Protein 1WF3 (pdb70)

Foldseek 3Di:
DWAFEWEEEEAAAFQLCQQLLLCLLLVARQAFDANDRWQDQAWWWFWDDDDRFIYTYTYATGQDDDDAQSSVLRNVRNLVSPPDTQEYEYGDELQDADDVSRLVVLVSCVVCQPPHAYADEYEPPVNHPCNPVRQVRSCVSPVRHHYDYYYSPDNVVSNVVSVVVRVRTGTDDYPDPSVDDRIPDDPFVSLFSLLLSLLLNLDDDCFSVQWAKTWDDWDQDDPQEIETEMEIEGADPVSLDVCCDDVRVNVVSSFVVSQVVVCVNVVTHYDYHYHYYHPHNLRHPLVSCVVRPSHD

Nearest PDB structures (foldseek):
  1wf3-assembly1_A  TM=1.003E+00  e=2.069E-66  Thermus thermophilus HB8
  7c1o-assembly1_A  TM=9.244E-01  e=7.519E-33  Aquifex aeolicus VF5
  8csq-assembly1_a  TM=6.903E-01  e=1.708E-19  Homo sapiens
  1x1l-assembly1_X  TM=5.172E-01  e=1.583E-18  Escherichia coli
  2gja-assembly1_A  TM=7.973E-01  e=5.832E-09  Escherichia coli BL21(DE3)

Structure (mmCIF, N/CA/C/O backbone):
data_1WF3
#
_entry.id   1WF3
#
_cell.length_a   68.634
_cell.length_b   68.634
_cell.length_c   86.400
_cell.angle_alpha   90.00
_cell.angle_beta   90.00
_cell.angle_gamma   90.00
#
_symmetry.space_group_name_H-M   'P 41'
#
loop_
_entity.id
_entity.type
_entity.pdbx_description
1 polymer 'GTP-binding protein'
2 non-polymer 'MAGNESIUM ION'
3 non-polymer 'PHOSPHOAMINOPHOSPHONIC ACID-GUANYLATE ESTER'
4 non-polymer GLYCEROL
5 water water
#
loop_
_atom_site.group_PDB
_atom_site.id
_atom_site.type_symbol
_atom_site.label_atom_id
_atom_site.label_alt_id
_atom_site.label_comp_id
_atom_site.label_asym_id
_atom_site.label_entity_id
_atom_site.label_seq_id
_atom_site.pdbx_PDB_ins_code
_atom_site.Cartn_x
_atom_site.Cartn_y
_atom_site.Cartn_z
_atom_site.occupancy
_atom_site.B_iso_or_equiv
_atom_site.auth_seq_id
_atom_site.auth_comp_id
_atom_site.auth_asym_id
_atom_site.auth_atom_id
_atom_site.pdbx_PDB_model_num
ATOM 1 N N . GLU A 1 3 ? 72.742 67.270 8.812 1.00 64.40 3 GLU A N 1
ATOM 2 C CA . GLU A 1 3 ? 73.102 67.125 10.256 1.00 64.81 3 GLU A CA 1
ATOM 3 C C . GLU A 1 3 ? 72.561 65.852 10.917 1.00 62.93 3 GLU A C 1
ATOM 4 O O . GLU A 1 3 ? 73.292 64.874 11.085 1.00 62.49 3 GLU A O 1
ATOM 10 N N . LYS A 1 4 ? 71.287 65.868 11.304 1.00 61.77 4 LYS A N 1
ATOM 11 C CA . LYS A 1 4 ? 70.673 64.707 11.950 1.00 59.78 4 LYS A CA 1
ATOM 12 C C . LYS A 1 4 ? 70.461 63.535 10.995 1.00 56.86 4 LYS A C 1
ATOM 13 O O . LYS A 1 4 ? 70.219 63.727 9.802 1.00 55.36 4 LYS A O 1
ATOM 19 N N . THR A 1 5 ? 70.561 62.323 11.533 1.00 53.70 5 THR A N 1
ATOM 20 C CA . THR A 1 5 ? 70.363 61.115 10.738 1.00 51.46 5 THR A CA 1
ATOM 21 C C . THR A 1 5 ? 69.315 60.215 11.390 1.00 50.27 5 THR A C 1
ATOM 22 O O . THR A 1 5 ? 69.181 60.180 12.622 1.00 48.27 5 THR A O 1
ATOM 26 N N . TYR A 1 6 ? 68.583 59.482 10.553 1.00 47.91 6 TYR A N 1
ATOM 27 C CA . TYR A 1 6 ? 67.534 58.589 11.028 1.00 47.23 6 TYR A CA 1
ATOM 28 C C . TYR A 1 6 ? 67.793 57.171 10.538 1.00 45.30 6 TYR A C 1
ATOM 29 O O . TYR A 1 6 ? 68.225 56.964 9.406 1.00 43.15 6 TYR A O 1
ATOM 38 N N . SER A 1 7 ? 67.509 56.191 11.390 1.00 44.18 7 SER A N 1
ATOM 39 C CA . SER A 1 7 ? 67.793 54.813 11.034 1.00 42.88 7 SER A CA 1
ATOM 40 C C . SER A 1 7 ? 66.927 53.793 11.772 1.00 41.41 7 SER A C 1
ATOM 41 O O . SER A 1 7 ? 66.656 53.922 12.968 1.00 40.54 7 SER A O 1
ATOM 44 N N . GLY A 1 8 ? 66.492 52.764 11.060 1.00 39.10 8 GLY A N 1
ATOM 45 C CA . GLY A 1 8 ? 65.684 51.757 11.713 1.00 37.78 8 GLY A CA 1
ATOM 46 C C . GLY A 1 8 ? 65.516 50.497 10.895 1.00 36.47 8 GLY A C 1
ATOM 47 O O . GLY A 1 8 ? 66.040 50.391 9.785 1.00 34.22 8 GLY A O 1
ATOM 48 N N . PHE A 1 9 ? 64.783 49.546 11.460 1.00 33.65 9 PHE A N 1
ATOM 49 C CA . PHE A 1 9 ? 64.512 48.280 10.802 1.00 35.04 9 PHE A CA 1
ATOM 50 C C . PHE A 1 9 ? 63.024 48.196 10.476 1.00 34.07 9 PHE A C 1
ATOM 51 O O . PHE A 1 9 ? 62.181 48.679 11.249 1.00 33.25 9 PHE A O 1
ATOM 59 N N . VAL A 1 10 ? 62.718 47.610 9.321 1.00 33.64 10 VAL A N 1
ATOM 60 C CA . VAL A 1 10 ? 61.336 47.430 8.881 1.00 32.14 10 VAL A CA 1
ATOM 61 C C . VAL A 1 10 ? 61.203 45.977 8.458 1.00 31.75 10 VAL A C 1
ATOM 62 O O . VAL A 1 10 ? 61.845 45.550 7.508 1.00 31.43 10 VAL A O 1
ATOM 66 N N . ALA A 1 11 ? 60.404 45.205 9.188 1.00 31.59 11 ALA A N 1
ATOM 67 C CA . ALA A 1 11 ? 60.209 43.801 8.857 1.00 31.12 11 ALA A CA 1
ATOM 68 C C . ALA A 1 11 ? 59.113 43.717 7.799 1.00 32.02 11 ALA A C 1
ATOM 69 O O . ALA A 1 11 ? 58.140 44.464 7.855 1.00 31.95 11 ALA A O 1
ATOM 71 N N . ILE A 1 12 ? 59.280 42.827 6.830 1.00 29.48 12 ILE A N 1
ATOM 72 C CA . ILE A 1 12 ? 58.275 42.646 5.779 1.00 28.12 12 ILE A CA 1
ATOM 73 C C . ILE A 1 12 ? 57.781 41.228 6.017 1.00 27.14 12 ILE A C 1
ATOM 74 O O . ILE A 1 12 ? 58.537 40.273 5.839 1.00 26.88 12 ILE A O 1
ATOM 79 N N . VAL A 1 13 ? 56.517 41.099 6.438 1.00 26.32 13 VAL A N 1
ATOM 80 C CA . VAL A 1 13 ? 55.921 39.809 6.742 1.00 26.22 13 VAL A CA 1
ATOM 81 C C . VAL A 1 13 ? 54.583 39.561 6.028 1.00 25.90 13 VAL A C 1
ATOM 82 O O . VAL A 1 13 ? 53.975 40.475 5.472 1.00 26.35 13 VAL A O 1
ATOM 86 N N . GLY A 1 14 ? 54.141 38.313 6.072 1.00 28.54 14 GLY A N 1
ATOM 87 C CA . GLY A 1 14 ? 52.882 37.926 5.443 1.00 27.90 14 GLY A CA 1
ATOM 88 C C . GLY A 1 14 ? 52.955 36.449 5.158 1.00 27.42 14 GLY A C 1
ATOM 89 O O . GLY A 1 14 ? 54.004 35.835 5.394 1.00 29.03 14 GLY A O 1
ATOM 90 N N . LYS A 1 15 ? 51.859 35.860 4.678 1.00 28.63 15 LYS A N 1
ATOM 91 C CA . LYS A 1 15 ? 51.861 34.437 4.334 1.00 28.51 15 LYS A CA 1
ATOM 92 C C . LYS A 1 15 ? 52.688 34.267 3.050 1.00 28.32 15 LYS A C 1
ATOM 93 O O . LYS A 1 15 ? 53.107 35.250 2.432 1.00 27.83 15 LYS A O 1
ATOM 99 N N . PRO A 1 16 ? 52.910 33.025 2.612 1.00 27.79 16 PRO A N 1
ATOM 100 C CA . PRO A 1 16 ? 53.706 32.857 1.393 1.00 28.91 16 PRO A CA 1
ATOM 101 C C . PRO A 1 16 ? 53.029 33.345 0.106 1.00 29.64 16 PRO A C 1
ATOM 102 O O . PRO A 1 16 ? 51.787 33.448 0.016 1.00 28.29 16 PRO A O 1
ATOM 106 N N . ASN A 1 17 ? 53.861 33.680 -0.874 1.00 27.70 17 ASN A N 1
ATOM 107 C CA . ASN A 1 17 ? 53.390 34.040 -2.209 1.00 28.90 17 ASN A CA 1
ATOM 108 C C . ASN A 1 17 ? 52.628 35.351 -2.379 1.00 30.07 17 ASN A C 1
ATOM 109 O O . ASN A 1 17 ? 51.998 35.552 -3.416 1.00 31.29 17 ASN A O 1
ATOM 114 N N . VAL A 1 18 ? 52.702 36.254 -1.400 1.00 27.54 18 VAL A N 1
ATOM 115 C CA . VAL A 1 18 ? 51.988 37.533 -1.508 1.00 28.71 18 VAL A CA 1
ATOM 116 C C . VAL A 1 18 ? 52.794 38.628 -2.196 1.00 27.66 18 VAL A C 1
ATOM 117 O O . VAL A 1 18 ? 52.242 39.654 -2.590 1.00 28.57 18 VAL A O 1
ATOM 121 N N . GLY A 1 19 ? 54.108 38.414 -2.324 1.00 27.01 19 GLY A N 1
ATOM 122 C CA . GLY A 1 19 ? 54.963 39.382 -2.990 1.00 26.33 19 GLY A CA 1
ATOM 123 C C . GLY A 1 19 ? 55.939 40.134 -2.105 1.00 26.82 19 GLY A C 1
ATOM 124 O O . GLY A 1 19 ? 56.387 41.225 -2.464 1.00 26.24 19 GLY A O 1
ATOM 125 N N . LYS A 1 20 ? 56.253 39.573 -0.942 1.00 26.09 20 LYS A N 1
ATOM 126 C CA . LYS A 1 20 ? 57.175 40.221 -0.008 1.00 26.91 20 LYS A CA 1
ATOM 127 C C . LYS A 1 20 ? 58.556 40.459 -0.614 1.00 27.34 20 LYS A C 1
ATOM 128 O O . LYS A 1 20 ? 59.103 41.554 -0.506 1.00 27.71 20 LYS A O 1
ATOM 134 N N . SER A 1 21 ? 59.132 39.433 -1.227 1.00 27.15 21 SER A N 1
ATOM 135 C CA . SER A 1 21 ? 60.452 39.593 -1.824 1.00 28.23 21 SER A CA 1
ATOM 136 C C . SER A 1 21 ? 60.409 40.497 -3.052 1.00 27.29 21 SER A C 1
ATOM 137 O O . SER A 1 21 ? 61.355 41.230 -3.328 1.00 28.45 21 SER A O 1
ATOM 140 N N . THR A 1 22 ? 59.315 40.429 -3.806 1.00 27.85 22 THR A N 1
ATOM 141 C CA . THR A 1 22 ? 59.161 41.287 -4.966 1.00 28.17 22 THR A CA 1
ATOM 142 C C . THR A 1 22 ? 59.130 42.734 -4.480 1.00 29.74 22 THR A C 1
ATOM 143 O O . THR A 1 22 ? 59.753 43.628 -5.083 1.00 29.50 22 THR A O 1
ATOM 147 N N . LEU A 1 23 ? 58.416 42.968 -3.380 1.00 28.46 23 LEU A N 1
ATOM 148 C CA . LEU A 1 23 ? 58.301 44.324 -2.859 1.00 28.02 23 LEU A CA 1
ATOM 149 C C . LEU A 1 23 ? 59.673 44.829 -2.412 1.00 28.46 23 LEU A C 1
ATOM 150 O O . LEU A 1 23 ? 60.044 45.965 -2.718 1.00 28.05 23 LEU A O 1
ATOM 155 N N . LEU A 1 24 ? 60.431 43.991 -1.706 1.00 28.22 24 LEU A N 1
ATOM 156 C CA . LEU A 1 24 ? 61.764 44.407 -1.271 1.00 28.64 24 LEU A CA 1
ATOM 157 C C . LEU A 1 24 ? 62.655 44.791 -2.460 1.00 29.89 24 LEU A C 1
ATOM 158 O O . LEU A 1 24 ? 63.296 45.845 -2.443 1.00 31.48 24 LEU A O 1
ATOM 163 N N . ASN A 1 25 ? 62.711 43.937 -3.483 1.00 27.84 25 ASN A N 1
ATOM 164 C CA . ASN A 1 25 ? 63.542 44.237 -4.665 1.00 29.38 25 ASN A CA 1
ATOM 165 C C . ASN A 1 25 ? 63.145 45.571 -5.299 1.00 31.66 25 ASN A C 1
ATOM 166 O O . ASN A 1 25 ? 64.002 46.344 -5.740 1.00 32.41 25 ASN A O 1
ATOM 171 N N . ASN A 1 26 ? 61.842 45.844 -5.356 1.00 30.47 26 ASN A N 1
ATOM 172 C CA . ASN A 1 26 ? 61.384 47.082 -5.960 1.00 32.60 26 ASN A CA 1
ATOM 173 C C . ASN A 1 26 ? 61.577 48.302 -5.057 1.00 32.80 26 ASN A C 1
ATOM 174 O O . ASN A 1 26 ? 61.713 49.422 -5.547 1.00 33.30 26 ASN A O 1
ATOM 179 N N . LEU A 1 27 ? 61.594 48.095 -3.745 1.00 32.61 27 LEU A N 1
ATOM 180 C CA . LEU A 1 27 ? 61.837 49.199 -2.821 1.00 33.46 27 LEU A CA 1
ATOM 181 C C . LEU A 1 27 ? 63.317 49.592 -2.938 1.00 35.78 27 LEU A C 1
ATOM 182 O O . LEU A 1 27 ? 63.668 50.765 -2.839 1.00 37.84 27 LEU A O 1
ATOM 187 N N . LEU A 1 28 ? 64.175 48.601 -3.148 1.00 35.54 28 LEU A N 1
ATOM 188 C CA . LEU A 1 28 ? 65.614 48.836 -3.274 1.00 36.67 28 LEU A CA 1
ATOM 189 C C . LEU A 1 28 ? 66.057 49.233 -4.681 1.00 37.67 28 LEU A C 1
ATOM 190 O O . LEU A 1 28 ? 67.100 49.865 -4.852 1.00 38.01 28 LEU A O 1
ATOM 195 N N . GLY A 1 29 ? 6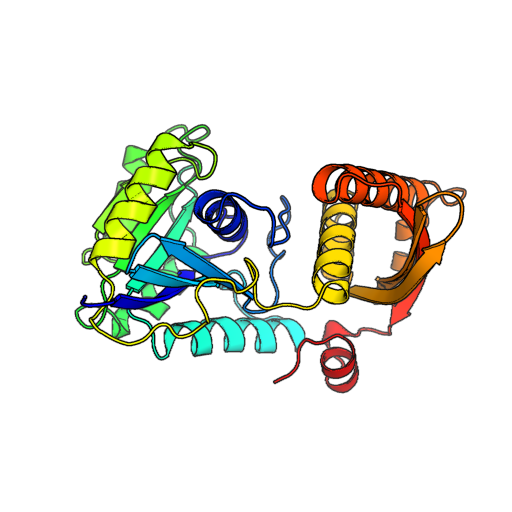5.276 48.842 -5.678 1.00 37.17 29 GLY A N 1
ATOM 196 C CA . GLY A 1 29 ? 65.613 49.146 -7.060 1.00 38.97 29 GLY A CA 1
ATOM 197 C C . GLY A 1 29 ? 66.644 48.176 -7.620 1.00 39.51 29 GLY A C 1
ATOM 198 O O . GLY A 1 29 ? 67.216 48.418 -8.674 1.00 38.38 29 GLY A O 1
ATOM 199 N N . VAL A 1 30 ? 66.904 47.092 -6.898 1.00 39.16 30 VAL A N 1
ATOM 200 C CA . VAL A 1 30 ? 67.873 46.084 -7.333 1.00 39.70 30 VAL A CA 1
ATOM 201 C C . VAL A 1 30 ? 67.419 44.713 -6.844 1.00 39.54 30 VAL A C 1
ATOM 202 O O . VAL A 1 30 ? 66.870 44.592 -5.735 1.00 37.47 30 VAL A O 1
ATOM 206 N N . LYS A 1 31 ? 67.651 43.680 -7.650 1.00 36.35 31 LYS A N 1
ATOM 207 C CA . LYS A 1 31 ? 67.239 42.342 -7.250 1.00 36.61 31 LYS A CA 1
ATOM 208 C C . LYS A 1 31 ? 68.198 41.675 -6.271 1.00 36.52 31 LYS A C 1
ATOM 209 O O . LYS A 1 31 ? 69.306 41.282 -6.637 1.00 35.46 31 LYS A O 1
ATOM 215 N N . VAL A 1 32 ? 67.772 41.544 -5.020 1.00 32.85 32 VAL A N 1
ATOM 216 C CA . VAL A 1 32 ? 68.605 40.896 -4.022 1.00 32.29 32 VAL A CA 1
ATOM 217 C C . VAL A 1 32 ? 67.927 39.645 -3.484 1.00 32.07 32 VAL A C 1
ATOM 218 O O . VAL A 1 32 ? 68.586 38.747 -2.940 1.00 34.14 32 VAL A O 1
ATOM 222 N N . ALA A 1 33 ? 66.607 39.571 -3.648 1.00 30.34 33 ALA A N 1
ATOM 223 C CA . ALA A 1 33 ? 65.860 38.435 -3.118 1.00 30.35 33 ALA A CA 1
ATOM 224 C C . ALA A 1 33 ? 65.255 37.526 -4.189 1.00 30.42 33 ALA A C 1
ATOM 225 O O . ALA A 1 33 ? 64.828 38.000 -5.240 1.00 28.97 33 ALA A O 1
ATOM 227 N N . PRO A 1 34 ? 65.208 36.208 -3.919 1.00 30.54 34 PRO A N 1
ATOM 228 C CA . PRO A 1 34 ? 64.637 35.249 -4.868 1.00 31.88 34 PRO A CA 1
ATOM 229 C C . PRO A 1 34 ? 63.127 35.436 -4.911 1.00 32.65 34 PRO A C 1
ATOM 230 O O . PRO A 1 34 ? 62.497 35.789 -3.902 1.00 31.79 34 PRO A O 1
ATOM 234 N N . ILE A 1 35 ? 62.561 35.195 -6.084 1.00 31.66 35 ILE A N 1
ATOM 235 C CA . ILE A 1 35 ? 61.140 35.336 -6.303 1.00 31.58 35 ILE A CA 1
ATOM 236 C C . ILE A 1 35 ? 60.621 34.174 -7.134 1.00 32.65 35 ILE A C 1
ATOM 237 O O . ILE A 1 35 ? 61.278 33.742 -8.089 1.00 33.11 35 ILE A O 1
ATOM 242 N N . SER A 1 36 ? 59.457 33.639 -6.766 1.00 30.86 36 SER A N 1
ATOM 243 C CA . SER A 1 36 ? 58.891 32.544 -7.548 1.00 30.16 36 SER A CA 1
ATOM 244 C C . SER A 1 36 ? 57.399 32.440 -7.326 1.00 30.40 36 SER A C 1
ATOM 245 O O . SER A 1 36 ? 56.856 33.023 -6.385 1.00 29.88 36 SER A O 1
ATOM 248 N N . PRO A 1 37 ? 56.705 31.701 -8.200 1.00 30.09 37 PRO A N 1
ATOM 249 C CA . PRO A 1 37 ? 55.262 31.557 -8.046 1.00 30.82 37 PRO A CA 1
ATOM 250 C C . PRO A 1 37 ? 54.898 30.431 -7.083 1.00 31.25 37 PRO A C 1
ATOM 251 O O . PRO A 1 37 ? 53.727 30.149 -6.855 1.00 29.70 37 PRO A O 1
ATOM 255 N N . ARG A 1 38 ? 55.915 29.790 -6.517 1.00 30.63 38 ARG A N 1
ATOM 256 C CA . ARG A 1 38 ? 55.704 28.700 -5.566 1.00 32.81 38 ARG A CA 1
ATOM 257 C C . ARG A 1 38 ? 55.547 29.250 -4.144 1.00 32.18 38 ARG A C 1
ATOM 258 O O . ARG A 1 38 ? 56.322 30.093 -3.718 1.00 30.26 38 ARG A O 1
ATOM 266 N N . PRO A 1 39 ? 54.551 28.746 -3.395 1.00 32.61 39 PRO A N 1
ATOM 267 C CA . PRO A 1 39 ? 54.175 29.093 -2.020 1.00 34.15 39 PRO A CA 1
ATOM 268 C C . PRO A 1 39 ? 55.173 28.821 -0.893 1.00 32.18 39 PRO A C 1
ATOM 269 O O . PRO A 1 39 ? 54.745 28.504 0.211 1.00 32.50 39 PRO A O 1
ATOM 273 N N . GLN A 1 40 ? 56.470 28.904 -1.164 1.00 31.02 40 GLN A N 1
ATOM 274 C CA . GLN A 1 40 ? 57.485 28.726 -0.122 1.00 28.92 40 GLN A CA 1
ATOM 275 C C . GLN A 1 40 ? 58.861 29.010 -0.720 1.00 27.81 40 GLN A C 1
ATOM 276 O O . GLN A 1 40 ? 59.703 28.134 -0.825 1.00 27.86 40 GLN A O 1
ATOM 282 N N . THR A 1 41 ? 59.084 30.251 -1.114 1.00 26.57 41 THR A N 1
ATOM 283 C CA . THR A 1 41 ? 60.350 30.608 -1.730 1.00 27.47 41 THR A CA 1
ATOM 284 C C . THR A 1 41 ? 61.408 31.051 -0.708 1.00 27.45 41 THR A C 1
ATOM 285 O O . THR A 1 41 ? 62.443 30.404 -0.573 1.00 27.97 41 THR A O 1
ATOM 289 N N . THR A 1 42 ? 61.140 32.127 0.020 1.00 28.20 42 THR A N 1
ATOM 290 C CA . THR A 1 42 ? 62.103 32.631 1.009 1.00 28.48 42 THR A CA 1
ATOM 291 C C . THR A 1 42 ? 62.133 31.703 2.215 1.00 28.41 42 THR A C 1
ATOM 292 O O . THR A 1 42 ? 61.086 31.298 2.703 1.00 29.24 42 THR A O 1
ATOM 296 N N . ARG A 1 43 ? 63.333 31.376 2.691 1.00 28.15 43 ARG A N 1
ATOM 297 C CA . ARG A 1 43 ? 63.489 30.470 3.829 1.00 29.49 43 ARG A CA 1
ATOM 298 C C . ARG A 1 43 ? 64.308 31.076 4.970 1.00 30.18 43 ARG A C 1
ATOM 299 O O . ARG A 1 43 ? 64.431 30.471 6.031 1.00 32.34 43 ARG A O 1
ATOM 307 N N . LYS A 1 44 ? 64.877 32.248 4.741 1.00 31.34 44 LYS A N 1
ATOM 308 C CA . LYS A 1 44 ? 65.710 32.882 5.753 1.00 32.23 44 LYS A CA 1
ATOM 309 C C . LYS A 1 44 ? 65.585 34.384 5.674 1.00 31.42 44 LYS A C 1
ATOM 310 O O . LYS A 1 44 ? 65.359 34.954 4.592 1.00 32.20 44 LYS A O 1
ATOM 316 N N . ARG A 1 45 ? 65.699 35.049 6.819 1.00 31.27 45 ARG A N 1
ATOM 317 C CA . ARG A 1 45 ? 65.628 36.512 6.805 1.00 30.87 45 ARG A CA 1
ATOM 318 C C . ARG A 1 45 ? 66.699 37.047 5.868 1.00 30.90 45 ARG A C 1
ATOM 319 O O . ARG A 1 45 ? 67.798 36.493 5.793 1.00 31.12 45 ARG A O 1
ATOM 327 N N . LEU A 1 46 ? 66.388 38.120 5.154 1.00 29.85 46 LEU A N 1
ATOM 328 C CA . LEU A 1 46 ? 67.366 38.732 4.261 1.00 30.26 46 LEU A CA 1
ATOM 329 C C . LEU A 1 46 ? 67.274 40.234 4.479 1.00 30.43 46 LEU A C 1
ATOM 330 O O . LEU A 1 46 ? 66.185 40.817 4.388 1.00 29.03 46 LEU A O 1
ATOM 335 N N . ARG A 1 47 ? 68.402 40.864 4.797 1.00 30.62 47 ARG A N 1
ATOM 336 C CA . ARG A 1 47 ? 68.417 42.307 5.003 1.00 30.85 47 ARG A CA 1
ATOM 337 C C . ARG A 1 47 ? 68.687 43.063 3.710 1.00 32.25 47 ARG A C 1
ATOM 338 O O . ARG A 1 47 ? 69.618 42.728 2.963 1.00 33.15 47 ARG A O 1
ATOM 346 N N . GLY A 1 48 ? 67.848 44.066 3.448 1.00 30.85 48 GLY A N 1
ATOM 347 C CA . GLY A 1 48 ? 67.982 44.929 2.285 1.00 31.84 48 GLY A CA 1
ATOM 348 C C . GLY A 1 48 ? 68.288 46.304 2.852 1.00 35.96 48 GLY A C 1
ATOM 349 O O . GLY A 1 48 ? 67.537 46.822 3.691 1.00 35.86 48 GLY A O 1
ATOM 350 N N . ILE A 1 49 ? 69.389 46.906 2.420 1.00 35.97 49 ILE A N 1
ATOM 351 C CA . ILE A 1 49 ? 69.779 48.199 2.975 1.00 37.88 49 ILE A CA 1
ATOM 352 C C . ILE A 1 49 ? 69.469 49.382 2.081 1.00 38.47 49 ILE A C 1
ATOM 353 O O . ILE A 1 49 ? 70.069 49.544 1.024 1.00 38.45 49 ILE A O 1
ATOM 358 N N . LEU A 1 50 ? 68.527 50.213 2.521 1.00 38.96 50 LEU A N 1
ATOM 359 C CA . LEU A 1 50 ? 68.121 51.397 1.773 1.00 41.64 50 LEU A CA 1
ATOM 360 C C . LEU A 1 50 ? 68.631 52.672 2.437 1.00 42.40 50 LEU A C 1
ATOM 361 O O . LEU A 1 50 ? 68.232 53.007 3.554 1.00 39.43 50 LEU A O 1
ATOM 366 N N . THR A 1 51 ? 69.514 53.390 1.755 1.00 43.22 51 THR A N 1
ATOM 367 C CA . THR A 1 51 ? 70.034 54.636 2.314 1.00 44.25 51 THR A CA 1
ATOM 368 C C . THR A 1 51 ? 69.622 55.772 1.397 1.00 44.85 51 THR A C 1
ATOM 369 O O . THR A 1 51 ? 69.953 55.764 0.214 1.00 46.61 51 THR A O 1
ATOM 373 N N . GLU A 1 52 ? 68.891 56.743 1.932 1.00 45.74 52 GLU A N 1
ATOM 374 C CA . GLU A 1 52 ? 68.443 57.869 1.124 1.00 47.38 52 GLU A CA 1
ATOM 375 C C . GLU A 1 52 ? 68.683 59.166 1.902 1.00 47.93 52 GLU A C 1
ATOM 376 O O . GLU A 1 52 ? 67.943 59.502 2.835 1.00 46.60 52 GLU A O 1
ATOM 382 N N . GLY A 1 53 ? 69.738 59.885 1.516 1.00 48.76 53 GLY A N 1
ATOM 383 C CA . GLY A 1 53 ? 70.073 61.122 2.197 1.00 47.34 53 GLY A CA 1
ATOM 384 C C . GLY A 1 53 ? 70.570 60.836 3.603 1.00 47.66 53 GLY A C 1
ATOM 385 O O . GLY A 1 53 ? 71.519 60.076 3.786 1.00 47.68 53 GLY A O 1
ATOM 386 N N . ARG A 1 54 ? 69.915 61.426 4.599 1.00 47.27 54 ARG A N 1
ATOM 387 C CA . ARG A 1 54 ? 70.300 61.234 5.995 1.00 48.43 54 ARG A CA 1
ATOM 388 C C . ARG A 1 54 ? 69.450 60.168 6.682 1.00 46.97 54 ARG A C 1
ATOM 389 O O . ARG A 1 54 ? 69.457 60.058 7.914 1.00 45.67 54 ARG A O 1
ATOM 397 N N . ARG A 1 55 ? 68.725 59.376 5.895 1.00 45.16 55 ARG A N 1
ATOM 398 C CA . ARG A 1 55 ? 67.867 58.346 6.474 1.00 44.04 55 ARG A CA 1
ATOM 399 C C . ARG A 1 55 ? 68.173 56.966 5.913 1.00 42.39 55 ARG A C 1
ATOM 400 O O . ARG A 1 55 ? 68.453 56.807 4.724 1.00 42.13 55 ARG A O 1
ATOM 408 N N . GLN A 1 56 ? 68.121 55.969 6.784 1.00 41.23 56 GLN A N 1
ATOM 409 C CA . GLN A 1 56 ? 68.408 54.609 6.380 1.00 39.74 56 GLN A CA 1
ATOM 410 C C . GLN A 1 56 ? 67.392 53.610 6.905 1.00 38.48 56 GLN A C 1
ATOM 411 O O . GLN A 1 56 ? 66.989 53.669 8.062 1.00 38.00 56 GLN A O 1
ATOM 417 N N . ILE A 1 57 ? 66.988 52.681 6.049 1.00 36.01 57 ILE A N 1
ATOM 418 C CA . ILE A 1 57 ? 66.071 51.645 6.491 1.00 34.55 57 ILE A CA 1
ATOM 419 C C . ILE A 1 57 ? 66.724 50.310 6.217 1.00 33.53 57 ILE A C 1
ATOM 420 O O . ILE A 1 57 ? 67.229 50.091 5.121 1.00 34.25 57 ILE A O 1
ATOM 425 N N . VAL A 1 58 ? 66.733 49.429 7.206 1.00 33.64 58 VAL A N 1
ATOM 426 C CA . VAL A 1 58 ? 67.240 48.092 6.979 1.00 33.45 58 VAL A CA 1
ATOM 427 C C . VAL A 1 58 ? 65.961 47.243 6.870 1.00 33.69 58 VAL A C 1
ATOM 428 O O . VAL A 1 58 ? 65.274 47.006 7.870 1.00 33.61 58 VAL A O 1
ATOM 432 N N . PHE A 1 59 ? 65.630 46.813 5.658 1.00 33.06 59 PHE A N 1
ATOM 433 C CA . PHE A 1 59 ? 64.446 45.980 5.457 1.00 32.28 59 PHE A CA 1
ATOM 434 C C . PHE A 1 59 ? 64.783 44.541 5.779 1.00 32.49 59 PHE A C 1
ATOM 435 O O . PHE A 1 59 ? 65.882 44.060 5.461 1.00 34.07 59 PHE A O 1
ATOM 443 N N . VAL A 1 60 ? 63.849 43.835 6.399 1.00 30.19 60 VAL A N 1
ATOM 444 C CA . VAL A 1 60 ? 64.091 42.429 6.684 1.00 29.86 60 VAL A CA 1
ATOM 445 C C . VAL A 1 60 ? 63.014 41.580 5.999 1.00 30.24 60 VAL A C 1
ATOM 446 O O . VAL A 1 60 ? 61.862 41.512 6.454 1.00 27.62 60 VAL A O 1
ATOM 450 N N . ASP A 1 61 ? 63.395 40.951 4.896 1.00 30.28 61 ASP A N 1
ATOM 451 C CA . ASP A 1 61 ? 62.479 40.081 4.162 1.00 29.66 61 ASP A CA 1
ATOM 452 C C . ASP A 1 61 ? 62.404 38.816 5.023 1.00 30.22 61 ASP A C 1
ATOM 453 O O . ASP A 1 61 ? 63.377 38.441 5.693 1.00 31.39 61 ASP A O 1
ATOM 458 N N . THR A 1 62 ? 61.253 38.162 5.027 1.00 28.51 62 THR A N 1
ATOM 459 C CA . THR A 1 62 ? 61.074 36.994 5.854 1.00 28.39 62 THR A CA 1
ATOM 460 C C . THR A 1 62 ? 60.350 35.887 5.115 1.00 30.34 62 THR A C 1
ATOM 461 O O . THR A 1 62 ? 59.708 36.131 4.085 1.00 27.69 62 THR A O 1
ATOM 465 N N . PRO A 1 63 ? 60.447 34.656 5.632 1.00 29.32 63 PRO A N 1
ATOM 466 C CA . PRO A 1 63 ? 59.777 33.507 5.023 1.00 30.57 63 PRO A CA 1
ATOM 467 C C . PRO A 1 63 ? 58.275 33.718 5.240 1.00 30.05 63 PRO A C 1
ATOM 468 O O . PRO A 1 63 ? 57.873 34.346 6.226 1.00 27.81 63 PRO A O 1
ATOM 472 N N . GLY A 1 64 ? 57.459 33.202 4.327 1.00 28.85 64 GLY A N 1
ATOM 473 C CA . GLY A 1 64 ? 56.021 33.306 4.495 1.00 28.33 64 GLY A CA 1
ATOM 474 C C . GLY A 1 6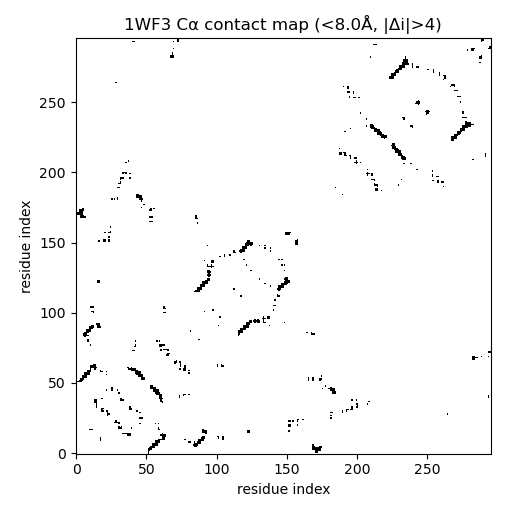4 ? 55.579 32.539 5.740 1.00 30.41 64 GLY A C 1
ATOM 475 O O . GLY A 1 64 ? 55.982 31.391 5.954 1.00 30.58 64 GLY A O 1
ATOM 476 N N . LEU A 1 65 ? 54.771 33.178 6.583 1.00 30.19 65 LEU A N 1
ATOM 477 C CA . LEU A 1 65 ? 54.304 32.526 7.797 1.00 33.91 65 LEU A CA 1
ATOM 478 C C . LEU A 1 65 ? 53.381 31.359 7.427 1.00 34.27 65 LEU A C 1
ATOM 479 O O . LEU A 1 65 ? 52.460 31.504 6.611 1.00 32.42 65 LEU A O 1
ATOM 484 N N . HIS A 1 66 ? 53.640 30.202 8.029 1.00 35.02 66 HIS A N 1
ATOM 485 C CA . HIS A 1 66 ? 52.866 28.991 7.758 1.00 36.55 66 HIS A CA 1
ATOM 486 C C . HIS A 1 66 ? 53.044 28.029 8.933 1.00 39.26 66 HIS A C 1
ATOM 487 O O . HIS A 1 66 ? 53.879 28.263 9.807 1.00 39.58 66 HIS A O 1
ATOM 494 N N . LYS A 1 67 ? 52.273 26.946 8.940 1.00 40.88 67 LYS A N 1
ATOM 495 C CA . LYS A 1 67 ? 52.379 25.944 10.001 1.00 43.87 67 LYS A CA 1
ATOM 496 C C . LYS A 1 67 ? 53.521 25.000 9.613 1.00 42.51 67 LYS A C 1
ATOM 497 O O . LYS A 1 67 ? 53.415 24.258 8.640 1.00 42.93 67 LYS A O 1
ATOM 503 N N . PRO A 1 68 ? 54.629 25.015 10.375 1.00 43.06 68 PRO A N 1
ATOM 504 C CA . PRO A 1 68 ? 55.808 24.176 10.117 1.00 43.77 68 PRO A CA 1
ATOM 505 C C . PRO A 1 68 ? 55.504 22.689 10.001 1.00 44.65 68 PRO A C 1
ATOM 506 O O . PRO A 1 68 ? 54.765 22.138 10.823 1.00 44.39 68 PRO A O 1
ATOM 510 N N . MET A 1 69 ? 56.100 22.047 8.998 1.00 44.69 69 MET A N 1
ATOM 511 C CA . MET A 1 69 ? 55.893 20.621 8.746 1.00 46.87 69 MET A CA 1
ATOM 512 C C . MET A 1 69 ? 57.146 19.809 9.025 1.00 45.76 69 MET A C 1
ATOM 513 O O . MET A 1 69 ? 57.105 18.585 9.092 1.00 47.51 69 MET A O 1
ATOM 518 N N . ASP A 1 70 ? 58.273 20.486 9.164 1.00 44.33 70 ASP A N 1
ATOM 519 C CA . ASP A 1 70 ? 59.516 19.790 9.423 1.00 41.87 70 ASP A CA 1
ATOM 520 C C . ASP A 1 70 ? 60.562 20.741 9.963 1.00 40.73 70 ASP A C 1
ATOM 521 O O . ASP A 1 70 ? 60.279 21.926 10.189 1.00 39.64 70 ASP A O 1
ATOM 526 N N . ALA A 1 71 ? 61.764 20.216 10.177 1.00 40.03 71 ALA A N 1
ATOM 527 C CA . ALA A 1 71 ? 62.858 20.998 10.730 1.00 38.84 71 ALA A CA 1
ATOM 528 C C . ALA A 1 71 ? 63.094 22.311 9.984 1.00 38.26 71 ALA A C 1
ATOM 529 O O . ALA A 1 71 ? 63.300 23.346 10.612 1.00 37.39 71 ALA A O 1
ATOM 531 N N . LEU A 1 72 ? 63.063 22.282 8.654 1.00 37.38 72 LEU A N 1
ATOM 532 C CA . LEU A 1 72 ? 63.272 23.520 7.899 1.00 35.22 72 LEU A CA 1
ATOM 533 C C . LEU A 1 72 ? 62.139 24.495 8.209 1.00 34.23 72 LEU A C 1
ATOM 534 O O . LEU A 1 72 ? 62.371 25.682 8.436 1.00 32.70 72 LEU A O 1
ATOM 539 N N . GLY A 1 73 ? 60.910 23.991 8.229 1.00 34.33 73 GLY A N 1
ATOM 540 C CA . GLY A 1 73 ? 59.778 24.858 8.528 1.00 34.34 73 GLY A CA 1
ATOM 541 C C . GLY A 1 73 ? 59.896 25.508 9.898 1.00 34.71 73 GLY A C 1
ATOM 542 O O . GLY A 1 73 ? 59.510 26.667 10.088 1.00 35.07 73 GLY A O 1
ATOM 543 N N . GLU A 1 74 ? 60.422 24.766 10.865 1.00 35.14 74 GLU A N 1
ATOM 544 C CA . GLU A 1 74 ? 60.600 25.295 12.216 1.00 36.74 74 GLU A CA 1
ATOM 545 C C . GLU A 1 74 ? 61.625 26.426 12.228 1.00 34.90 74 GLU A C 1
ATOM 546 O O . GLU A 1 74 ? 61.444 27.440 12.912 1.00 35.94 74 GLU A O 1
ATOM 552 N N . PHE A 1 75 ? 62.701 26.253 11.473 1.00 33.81 75 PHE A N 1
ATOM 553 C CA . PHE A 1 75 ? 63.727 27.292 11.374 1.00 33.44 75 PHE A CA 1
ATOM 554 C C . PHE A 1 75 ? 63.083 28.551 10.783 1.00 33.14 75 PHE A C 1
ATOM 555 O O . PHE A 1 75 ? 63.241 29.665 11.304 1.00 30.39 75 PHE A O 1
ATOM 563 N N . MET A 1 76 ? 62.354 28.357 9.684 1.00 32.50 76 MET A N 1
ATOM 564 C CA . MET A 1 76 ? 61.667 29.451 9.001 1.00 33.16 76 MET A CA 1
ATOM 565 C C . MET A 1 76 ? 60.718 30.195 9.935 1.00 32.98 76 MET A C 1
ATOM 566 O O . MET A 1 76 ? 60.682 31.428 9.945 1.00 32.36 76 MET A O 1
ATOM 571 N N . ASP A 1 77 ? 59.950 29.440 10.720 1.00 34.50 77 ASP A N 1
ATOM 572 C CA . ASP A 1 77 ? 59.009 30.030 11.658 1.00 34.67 77 ASP A CA 1
ATOM 573 C C . ASP A 1 77 ? 59.783 30.890 12.675 1.00 35.99 77 ASP A C 1
ATOM 574 O O . ASP A 1 77 ? 59.379 32.014 13.003 1.00 32.99 77 ASP A O 1
ATOM 579 N N . GLN A 1 78 ? 60.895 30.355 13.171 1.00 35.53 78 GLN A N 1
ATOM 580 C CA . GLN A 1 78 ? 61.726 31.090 14.118 1.00 36.63 78 GLN A CA 1
ATOM 581 C C . GLN A 1 78 ? 62.268 32.368 13.454 1.00 35.35 78 GLN A C 1
ATOM 582 O O . GLN A 1 78 ? 62.406 33.406 14.103 1.00 34.24 78 GLN A O 1
ATOM 588 N N . GLU A 1 79 ? 62.561 32.306 12.159 1.00 33.05 79 GLU A N 1
ATOM 589 C CA . GLU A 1 79 ? 63.062 33.483 11.457 1.00 32.64 79 GLU A CA 1
ATOM 590 C C . GLU A 1 79 ? 62.052 34.627 11.465 1.00 32.46 79 GLU A C 1
ATOM 591 O O . GLU A 1 79 ? 62.434 35.782 11.637 1.00 31.36 79 GLU A O 1
ATOM 597 N N . VAL A 1 80 ? 60.772 34.314 11.266 1.00 31.54 80 VAL A N 1
ATOM 598 C CA . VAL A 1 80 ? 59.734 35.343 11.282 1.00 31.58 80 VAL A CA 1
ATOM 599 C C . VAL A 1 80 ? 59.595 35.914 12.695 1.00 31.90 80 VAL A C 1
ATOM 600 O O . VAL A 1 80 ? 59.489 37.126 12.887 1.00 31.28 80 VAL A O 1
ATOM 604 N N . TYR A 1 81 ? 59.568 35.025 13.680 1.00 32.03 81 TYR A N 1
ATOM 605 C CA . TYR A 1 81 ? 59.433 35.435 15.073 1.00 33.75 81 TYR A CA 1
ATOM 606 C C . TYR A 1 81 ? 60.558 36.392 15.473 1.00 34.51 81 TYR A C 1
ATOM 607 O O . TYR A 1 81 ? 60.308 37.443 16.087 1.00 32.42 81 TYR A O 1
ATOM 616 N N . GLU A 1 82 ? 61.792 36.058 15.104 1.00 32.94 82 GLU A N 1
ATOM 617 C CA . GLU A 1 82 ? 62.909 36.924 15.454 1.00 34.54 82 GLU A CA 1
ATOM 618 C C . GLU A 1 82 ? 62.918 38.211 14.640 1.00 34.52 82 GLU A C 1
ATOM 619 O O . GLU A 1 82 ? 63.409 39.238 15.109 1.00 33.69 82 GLU A O 1
ATOM 625 N N . ALA A 1 83 ? 62.370 38.172 13.425 1.00 30.92 83 ALA A N 1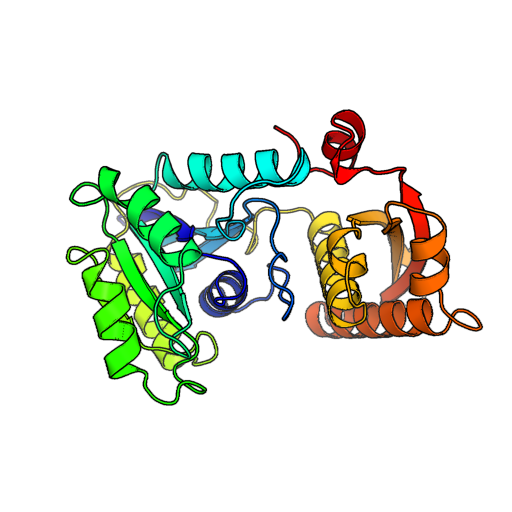
ATOM 626 C CA . ALA A 1 83 ? 62.313 39.380 12.609 1.00 32.55 83 ALA A CA 1
ATOM 627 C C . ALA A 1 83 ? 61.427 40.428 13.270 1.00 31.45 83 ALA A C 1
ATOM 628 O O . ALA A 1 83 ? 61.627 41.629 13.097 1.00 33.41 83 ALA A O 1
ATOM 630 N N . LEU A 1 84 ? 60.420 39.969 14.007 1.00 31.60 84 LEU A N 1
ATOM 631 C CA . LEU A 1 84 ? 59.479 40.880 14.651 1.00 33.85 84 LEU A CA 1
ATOM 632 C C . LEU A 1 84 ? 59.855 41.309 16.072 1.00 35.04 84 LEU A C 1
ATOM 633 O O . LEU A 1 84 ? 59.125 42.076 16.688 1.00 35.81 84 LEU A O 1
ATOM 638 N N . ALA A 1 85 ? 60.981 40.823 16.579 1.00 35.18 85 ALA A N 1
ATOM 639 C CA . ALA A 1 85 ? 61.408 41.152 17.944 1.00 39.72 85 ALA A CA 1
ATOM 640 C C . ALA A 1 85 ? 61.764 42.617 18.197 1.00 41.58 85 ALA A C 1
ATOM 641 O O . ALA A 1 85 ? 61.385 43.177 19.226 1.00 43.48 85 ALA A O 1
ATOM 643 N N . ASP A 1 86 ? 62.478 43.252 17.273 1.00 43.72 86 ASP A N 1
ATOM 644 C CA . ASP A 1 86 ? 62.862 44.647 17.489 1.00 45.51 86 ASP A CA 1
ATOM 645 C C . ASP A 1 86 ? 62.950 45.478 16.213 1.00 44.69 86 ASP A C 1
ATOM 646 O O . ASP A 1 86 ? 64.034 45.684 15.662 1.00 44.23 86 ASP A O 1
ATOM 651 N N . VAL A 1 87 ? 61.805 45.972 15.750 1.00 42.89 87 VAL A N 1
ATOM 652 C CA . VAL A 1 87 ? 61.777 46.789 14.540 1.00 39.41 87 VAL A CA 1
ATOM 653 C C . VAL A 1 87 ? 61.127 48.132 14.809 1.00 39.29 87 VAL A C 1
ATOM 654 O O . VAL A 1 87 ? 60.560 48.354 15.875 1.00 40.89 87 VAL A O 1
ATOM 658 N N . ASN A 1 88 ? 61.193 49.022 13.829 1.00 37.87 88 ASN A N 1
ATOM 659 C CA . ASN A 1 88 ? 60.604 50.336 13.960 1.00 38.22 88 ASN A CA 1
ATOM 660 C C . ASN A 1 88 ? 59.303 50.469 13.170 1.00 37.30 88 ASN A C 1
ATOM 661 O O . ASN A 1 88 ? 58.579 51.448 13.298 1.00 38.05 88 ASN A O 1
ATOM 666 N N . ALA A 1 89 ? 59.013 49.469 12.351 1.00 35.64 89 ALA A N 1
ATOM 667 C CA . ALA A 1 89 ? 57.774 49.435 11.582 1.00 32.10 89 ALA A CA 1
ATOM 668 C C . ALA A 1 89 ? 57.668 48.070 10.938 1.00 31.74 89 ALA A C 1
ATOM 669 O O . ALA A 1 89 ? 58.680 47.386 10.732 1.00 30.48 89 ALA A O 1
ATOM 671 N N . VAL A 1 90 ? 56.434 47.661 10.658 1.00 30.52 90 VAL A N 1
ATOM 672 C CA . VAL A 1 90 ? 56.169 46.382 10.024 1.00 30.69 90 VAL A CA 1
ATOM 673 C C . VAL A 1 90 ? 55.308 46.605 8.788 1.00 32.64 90 VAL A C 1
ATOM 674 O O . VAL A 1 90 ? 54.349 47.393 8.817 1.00 31.98 90 VAL A O 1
ATOM 678 N N . VAL A 1 91 ? 55.678 45.936 7.698 1.00 31.63 91 VAL A N 1
ATOM 679 C CA . VAL A 1 91 ? 54.919 45.992 6.458 1.00 30.37 91 VAL A CA 1
ATOM 680 C C . VAL A 1 91 ? 54.314 44.604 6.350 1.00 30.62 91 VAL A C 1
ATOM 681 O O . VAL A 1 91 ? 55.034 43.614 6.249 1.00 30.98 91 VAL A O 1
ATOM 685 N N . TRP A 1 92 ? 52.990 44.519 6.429 1.00 29.69 92 TRP A N 1
ATOM 686 C CA . TRP A 1 92 ? 52.337 43.232 6.324 1.00 30.58 92 TRP A CA 1
ATOM 687 C C . TRP A 1 92 ? 51.761 43.187 4.913 1.00 28.45 92 TRP A C 1
ATOM 688 O O . TRP A 1 92 ? 50.886 43.972 4.564 1.00 28.00 92 TRP A O 1
ATOM 699 N N . VAL A 1 93 ? 52.297 42.293 4.090 1.00 28.04 93 VAL A N 1
ATOM 700 C CA . VAL A 1 93 ? 51.840 42.174 2.709 1.00 28.43 93 VAL A CA 1
ATOM 701 C C . VAL A 1 93 ? 50.756 41.112 2.552 1.00 27.21 93 VAL A C 1
ATOM 702 O O . VAL A 1 93 ? 50.880 40.017 3.083 1.00 28.12 93 VAL A O 1
ATOM 706 N N . VAL A 1 94 ? 49.691 41.465 1.833 1.00 30.04 94 VAL A N 1
ATOM 707 C CA . VAL A 1 94 ? 48.581 40.548 1.558 1.00 29.73 94 VAL A CA 1
ATOM 708 C C . VAL A 1 94 ? 48.306 40.599 0.050 1.00 30.34 94 VAL A C 1
ATOM 709 O O . VAL A 1 94 ? 48.625 41.593 -0.623 1.00 30.53 94 VAL A O 1
ATOM 713 N N . ASP A 1 95 ? 47.738 39.507 -0.457 1.00 31.21 95 ASP A N 1
ATOM 714 C CA . ASP A 1 95 ? 47.396 39.315 -1.871 1.00 32.42 95 ASP A CA 1
ATOM 715 C C . ASP A 1 95 ? 45.945 39.769 -2.094 1.00 32.20 95 ASP A C 1
ATOM 716 O O . ASP A 1 95 ? 45.015 39.096 -1.661 1.00 34.99 95 ASP A O 1
ATOM 721 N N . LEU A 1 96 ? 45.760 40.899 -2.770 1.00 33.47 96 LEU A N 1
ATOM 722 C CA . LEU A 1 96 ? 44.425 41.446 -3.018 1.00 36.04 96 LEU A CA 1
ATOM 723 C C . LEU A 1 96 ? 43.535 40.645 -3.966 1.00 37.81 96 LEU A C 1
ATOM 724 O O . LEU A 1 96 ? 42.352 40.951 -4.093 1.00 38.29 96 LEU A O 1
ATOM 729 N N . ARG A 1 97 ? 44.092 39.623 -4.614 1.00 38.25 97 ARG A N 1
ATOM 730 C CA . ARG A 1 97 ? 43.338 38.793 -5.552 1.00 40.27 97 ARG A CA 1
ATOM 731 C C . ARG A 1 97 ? 42.281 37.908 -4.900 1.00 42.03 97 ARG A C 1
ATOM 732 O O . ARG A 1 97 ? 41.396 37.387 -5.574 1.00 43.23 97 ARG A O 1
ATOM 740 N N . HIS A 1 98 ? 42.386 37.712 -3.596 1.00 42.35 98 HIS A N 1
ATOM 741 C CA . HIS A 1 98 ? 41.437 36.873 -2.882 1.00 42.79 98 HIS A CA 1
ATOM 742 C C . HIS A 1 98 ? 41.280 37.342 -1.446 1.00 43.86 98 HIS A C 1
ATOM 743 O O . HIS A 1 98 ? 42.119 38.092 -0.936 1.00 41.82 98 HIS A O 1
ATOM 750 N N . PRO A 1 99 ? 40.193 36.909 -0.775 1.00 44.28 99 PRO A N 1
ATOM 751 C CA . PRO A 1 99 ? 39.919 37.276 0.619 1.00 43.89 99 PRO A CA 1
ATOM 752 C C . PRO A 1 99 ? 40.927 36.548 1.497 1.00 41.85 99 PRO A C 1
ATOM 753 O O . PRO A 1 99 ? 41.552 35.588 1.055 1.00 39.82 99 PRO A O 1
ATOM 757 N N . PRO A 1 100 ? 41.087 36.987 2.756 1.00 42.63 100 PRO A N 1
ATOM 758 C CA . PRO A 1 100 ? 42.020 36.388 3.721 1.00 42.05 100 PRO A CA 1
ATOM 759 C C . PRO A 1 100 ? 41.896 34.873 3.889 1.00 43.61 100 PRO A C 1
ATOM 760 O O . PRO A 1 100 ? 40.788 34.336 3.960 1.00 42.94 100 PRO A O 1
ATOM 764 N N . THR A 1 101 ? 43.031 34.183 3.944 1.00 43.62 101 THR A N 1
ATOM 765 C CA . THR A 1 101 ? 43.024 32.738 4.161 1.00 44.95 101 THR A CA 1
ATOM 766 C C . THR A 1 101 ? 43.466 32.528 5.598 1.00 45.43 101 THR A C 1
ATOM 767 O O . THR A 1 101 ? 43.891 33.473 6.269 1.00 45.56 101 THR A O 1
ATOM 771 N N . PRO A 1 102 ? 43.357 31.291 6.102 1.00 45.91 102 PRO A N 1
ATOM 772 C CA . PRO A 1 102 ? 43.783 31.054 7.479 1.00 45.58 102 PRO A CA 1
ATOM 773 C C . PRO A 1 102 ? 45.234 31.485 7.693 1.00 44.83 102 PRO A C 1
ATOM 774 O O . PRO A 1 102 ? 45.589 31.956 8.774 1.00 43.55 102 PRO A O 1
ATOM 778 N N . GLU A 1 103 ? 46.073 31.331 6.670 1.00 43.37 103 GLU A N 1
ATOM 779 C CA . GLU A 1 103 ? 47.471 31.737 6.811 1.00 42.14 103 GLU A CA 1
ATOM 780 C C . GLU A 1 103 ? 47.571 33.245 7.020 1.00 39.60 103 GLU A C 1
ATOM 781 O O . GLU A 1 103 ? 48.425 33.696 7.773 1.00 39.68 103 GLU A O 1
ATOM 787 N N . ASP A 1 104 ? 46.704 34.025 6.372 1.00 37.40 104 ASP A N 1
ATOM 788 C CA . ASP A 1 104 ? 46.721 35.473 6.582 1.00 36.66 104 ASP A CA 1
ATOM 789 C C . ASP A 1 104 ? 46.272 35.764 8.023 1.00 39.14 104 ASP A C 1
ATOM 790 O O . ASP A 1 104 ? 46.806 36.657 8.689 1.00 35.92 104 ASP A O 1
ATOM 795 N N . GLU A 1 105 ? 45.281 35.015 8.512 1.00 40.07 105 GLU A N 1
ATOM 796 C CA . GLU A 1 105 ? 44.804 35.234 9.881 1.00 41.19 105 GLU A CA 1
ATOM 797 C C . GLU A 1 105 ? 45.919 34.934 10.877 1.00 40.15 105 GLU A C 1
ATOM 798 O O . GLU A 1 105 ? 45.998 35.534 11.947 1.00 40.08 105 GLU A O 1
ATOM 804 N N . LEU A 1 106 ? 46.788 34.003 10.508 1.00 41.97 106 LEU A N 1
ATOM 805 C CA . LEU A 1 106 ? 47.924 33.618 11.333 1.00 40.96 106 LEU A CA 1
ATOM 806 C C . LEU A 1 106 ? 48.856 34.831 11.494 1.00 39.83 106 LEU A C 1
ATOM 807 O O . LEU A 1 106 ? 49.405 35.069 12.575 1.00 38.89 106 LEU A O 1
ATOM 812 N N . VAL A 1 107 ? 49.036 35.595 10.416 1.00 37.31 107 VAL A N 1
ATOM 813 C CA . VAL A 1 107 ? 49.891 36.773 10.470 1.00 34.99 107 VAL A CA 1
ATOM 814 C C . VAL A 1 107 ? 49.260 37.869 11.336 1.00 35.88 107 VAL A C 1
ATOM 815 O O . VAL A 1 107 ? 49.947 38.498 12.137 1.00 33.44 107 VAL A O 1
ATOM 819 N N . ALA A 1 108 ? 47.959 38.101 11.168 1.00 35.04 108 ALA A N 1
ATOM 820 C CA . ALA A 1 108 ? 47.271 39.109 11.972 1.00 38.00 108 ALA A CA 1
ATOM 821 C C . ALA A 1 108 ? 47.479 38.778 13.454 1.00 39.19 108 ALA A C 1
ATOM 822 O O . ALA A 1 108 ? 47.748 39.666 14.270 1.00 37.95 108 ALA A O 1
ATOM 824 N N . ARG A 1 109 ? 47.364 37.495 13.795 1.00 40.92 109 ARG A N 1
ATOM 825 C CA . ARG A 1 109 ? 47.558 37.053 15.175 1.00 44.07 109 ARG A CA 1
ATOM 826 C C . ARG A 1 109 ? 48.979 37.341 15.655 1.00 43.46 109 ARG A C 1
ATOM 827 O O . ARG A 1 109 ? 49.189 37.768 16.792 1.00 41.67 109 ARG A O 1
ATOM 835 N N . ALA A 1 110 ? 49.955 37.112 14.784 1.00 41.95 110 ALA A N 1
ATOM 836 C CA . ALA A 1 110 ? 51.347 37.352 15.135 1.00 40.17 110 ALA A CA 1
ATOM 837 C C . ALA A 1 110 ? 51.658 38.829 15.309 1.00 38.79 110 ALA A C 1
ATOM 838 O O . ALA A 1 110 ? 52.623 39.186 15.979 1.00 40.63 110 ALA A O 1
ATOM 840 N N . LEU A 1 111 ? 50.856 39.701 14.708 1.00 37.43 111 LEU A N 1
ATOM 841 C CA . LEU A 1 111 ? 51.118 41.132 14.829 1.00 37.19 111 LEU A CA 1
ATOM 842 C C . LEU A 1 111 ? 50.403 41.830 16.002 1.00 39.90 111 LEU A C 1
ATOM 843 O O . LEU A 1 111 ? 50.787 42.933 16.386 1.00 40.87 111 LEU A O 1
ATOM 848 N N . LYS A 1 112 ? 49.397 41.181 16.581 1.00 40.50 112 LYS A N 1
ATOM 849 C CA . LYS A 1 112 ? 48.641 41.773 17.695 1.00 43.27 112 LYS A CA 1
ATOM 850 C C . LYS A 1 112 ? 49.516 42.403 18.787 1.00 42.76 112 LYS A C 1
ATOM 851 O O . LYS A 1 112 ? 49.298 43.556 19.179 1.00 40.65 112 LYS A O 1
ATOM 857 N N . PRO A 1 113 ? 50.517 41.663 19.294 1.00 43.30 113 PRO A N 1
ATOM 858 C CA . PRO A 1 113 ? 51.373 42.236 20.339 1.00 43.74 113 PRO A CA 1
ATOM 859 C C . PRO A 1 113 ? 52.158 43.483 19.932 1.00 44.23 113 PRO A C 1
ATOM 860 O O . PRO A 1 113 ? 52.672 44.199 20.790 1.00 44.80 113 PRO A O 1
ATOM 864 N N . LEU A 1 114 ? 52.239 43.762 18.633 1.00 42.25 114 LEU A N 1
ATOM 865 C CA . LEU A 1 114 ? 52.970 44.939 18.175 1.00 40.93 114 LEU A CA 1
ATOM 866 C C . LEU A 1 114 ? 52.063 46.142 17.975 1.00 40.01 114 LEU A C 1
ATOM 867 O O . LEU A 1 114 ? 52.544 47.266 17.856 1.00 38.01 114 LEU A O 1
ATOM 872 N N . VAL A 1 115 ? 50.752 45.907 17.951 1.00 40.73 115 VAL A N 1
ATOM 873 C CA . VAL A 1 115 ? 49.787 46.989 17.757 1.00 40.98 115 VAL A CA 1
ATOM 874 C C . VAL A 1 115 ? 49.951 48.050 18.842 1.00 42.47 115 VAL A C 1
ATOM 875 O O . VAL A 1 115 ? 49.980 47.737 20.035 1.00 40.61 115 VAL A O 1
ATOM 879 N N . GLY A 1 116 ? 50.078 49.305 18.415 1.00 42.29 116 GLY A N 1
ATOM 880 C CA . GLY A 1 116 ? 50.252 50.394 19.361 1.00 43.99 116 GLY A CA 1
ATOM 881 C C . GLY A 1 116 ? 51.691 50.587 19.812 1.00 44.08 116 GLY A C 1
ATOM 882 O O . GLY A 1 116 ? 52.014 51.586 20.463 1.00 44.60 116 GLY A O 1
ATOM 883 N N . LYS A 1 117 ? 52.562 49.641 19.477 1.00 42.88 117 LYS A N 1
ATOM 884 C CA . LYS A 1 117 ? 53.969 49.742 19.861 1.00 43.25 117 LYS A CA 1
ATOM 885 C C . LYS A 1 117 ? 54.849 50.129 18.678 1.00 42.59 117 LYS A C 1
ATOM 886 O O . LYS A 1 117 ? 55.802 50.895 18.822 1.00 41.27 117 LYS A O 1
ATOM 892 N N . VAL A 1 118 ? 54.519 49.597 17.506 1.00 39.78 118 VAL A N 1
ATOM 893 C CA . VAL A 1 118 ? 55.270 49.893 16.296 1.00 39.73 118 VAL A CA 1
ATOM 894 C C . VAL A 1 118 ? 54.275 50.112 15.151 1.00 37.31 118 VAL A C 1
ATOM 895 O O . VAL A 1 118 ? 53.254 49.437 15.087 1.00 35.73 118 VAL A O 1
ATOM 899 N N . PRO A 1 119 ? 54.550 51.069 14.248 1.00 35.77 119 PRO A N 1
ATOM 900 C CA . PRO A 1 119 ? 53.612 51.284 13.145 1.00 35.40 119 PRO A CA 1
ATOM 901 C C . PRO A 1 119 ? 53.487 49.994 12.340 1.00 35.05 119 PRO A C 1
ATOM 902 O O . PRO A 1 119 ? 54.479 49.272 12.158 1.00 33.29 119 PRO A O 1
ATOM 906 N N . ILE A 1 120 ? 52.270 49.694 11.894 1.00 32.72 120 ILE A N 1
ATOM 907 C CA . ILE A 1 120 ? 52.024 48.519 11.068 1.00 33.34 120 ILE A CA 1
ATOM 908 C C . ILE A 1 120 ? 51.328 49.008 9.793 1.00 33.42 120 ILE A C 1
ATOM 909 O O . ILE A 1 120 ? 50.274 49.665 9.848 1.00 33.11 120 ILE A O 1
ATOM 914 N N . LEU A 1 121 ? 51.927 48.722 8.643 1.00 30.84 121 LEU A N 1
ATOM 915 C CA . LEU A 1 121 ? 51.336 49.143 7.380 1.00 32.45 121 LEU A CA 1
ATOM 916 C C . LEU A 1 121 ? 50.790 47.896 6.674 1.00 32.97 121 LEU A C 1
ATOM 917 O O . LEU A 1 121 ? 51.537 46.952 6.387 1.00 31.28 121 LEU A O 1
ATOM 922 N N . LEU A 1 122 ? 49.484 47.876 6.436 1.00 31.21 122 LEU A N 1
ATOM 923 C CA . LEU A 1 122 ? 48.870 46.755 5.747 1.00 30.87 122 LEU A CA 1
ATOM 924 C C . LEU A 1 122 ? 48.948 47.118 4.271 1.00 32.61 122 LEU A C 1
ATOM 925 O O . LEU A 1 122 ? 48.255 48.026 3.809 1.00 30.99 122 LEU A O 1
ATOM 930 N N . VAL A 1 123 ? 49.826 46.426 3.543 1.00 30.86 123 VAL A N 1
ATOM 931 C CA . VAL A 1 123 ? 50.014 46.685 2.129 1.00 30.49 123 VAL A CA 1
ATOM 932 C C . VAL A 1 123 ? 49.370 45.614 1.272 1.00 32.13 123 VAL A C 1
ATOM 933 O O . VAL A 1 123 ? 49.844 44.476 1.211 1.00 31.98 123 VAL A O 1
ATOM 937 N N . GLY A 1 124 ? 48.262 45.975 0.633 1.00 31.62 124 GLY A N 1
ATOM 938 C CA . GLY A 1 124 ? 47.592 45.038 -0.243 1.00 32.20 124 GLY A CA 1
ATOM 939 C C . GLY A 1 124 ? 48.388 45.060 -1.534 1.00 33.12 124 GLY A C 1
ATOM 940 O O . GLY A 1 124 ? 48.615 46.121 -2.126 1.00 34.24 124 GLY A O 1
ATOM 941 N N . ASN A 1 125 ? 48.828 43.890 -1.973 1.00 31.89 125 ASN A N 1
ATOM 942 C CA . ASN A 1 125 ? 49.624 43.797 -3.185 1.00 32.26 125 ASN A CA 1
ATOM 943 C C . ASN A 1 125 ? 48.866 43.143 -4.349 1.00 31.59 125 ASN A C 1
ATOM 944 O O . ASN A 1 125 ? 47.808 42.553 -4.158 1.00 30.77 125 ASN A O 1
ATOM 949 N N . LYS A 1 126 ? 49.449 43.243 -5.539 1.00 33.73 126 LYS A N 1
ATOM 950 C CA . LYS A 1 126 ? 48.895 42.683 -6.778 1.00 34.68 126 LYS A CA 1
ATOM 951 C C . LYS A 1 126 ? 47.595 43.358 -7.193 1.00 36.95 126 LYS A C 1
ATOM 952 O O . LYS A 1 126 ? 46.685 42.718 -7.746 1.00 37.31 126 LYS A O 1
ATOM 958 N N . LEU A 1 127 ? 47.511 44.654 -6.911 1.00 36.22 127 LEU A N 1
ATOM 959 C CA . LEU A 1 127 ? 46.328 45.437 -7.275 1.00 39.16 127 LEU A CA 1
ATOM 960 C C . LEU A 1 127 ? 46.050 45.276 -8.774 1.00 40.76 127 LEU A C 1
ATOM 961 O O . LEU A 1 127 ? 44.893 45.252 -9.203 1.00 42.04 127 LEU A O 1
ATOM 966 N N . ASP A 1 128 ? 47.120 45.162 -9.556 1.00 40.46 128 ASP A N 1
ATOM 967 C CA . ASP A 1 128 ? 47.041 45.013 -11.008 1.00 40.67 128 ASP A CA 1
ATOM 968 C C . ASP A 1 128 ? 46.269 43.781 -11.492 1.00 42.25 128 ASP A C 1
ATOM 969 O O . ASP A 1 128 ? 45.722 43.777 -12.604 1.00 43.25 128 ASP A O 1
ATOM 974 N N . ALA A 1 129 ? 46.234 42.735 -10.677 1.00 41.01 129 ALA A N 1
ATOM 975 C CA . ALA A 1 129 ? 45.574 41.497 -11.072 1.00 42.38 129 ALA A CA 1
ATOM 976 C C . ALA A 1 129 ? 44.378 41.113 -10.225 1.00 42.04 129 ALA A C 1
ATOM 977 O O . ALA A 1 129 ? 43.826 40.028 -10.392 1.00 43.81 129 ALA A O 1
ATOM 979 N N . ALA A 1 130 ? 43.975 41.994 -9.321 1.00 41.92 130 ALA A N 1
ATOM 980 C CA . ALA A 1 130 ? 42.854 41.725 -8.426 1.00 42.06 130 ALA A CA 1
ATOM 981 C C . ALA A 1 130 ? 41.530 42.134 -9.062 1.00 44.42 130 ALA A C 1
ATOM 982 O O . ALA A 1 130 ? 41.435 43.202 -9.653 1.00 42.95 130 ALA A O 1
ATOM 984 N N . LYS A 1 131 ? 40.512 41.290 -8.918 1.00 46.40 131 LYS A N 1
ATOM 985 C CA . LYS A 1 131 ? 39.202 41.596 -9.486 1.00 49.57 131 LYS A CA 1
ATOM 986 C C . LYS A 1 131 ? 38.361 42.402 -8.498 1.00 48.99 131 LYS A C 1
ATOM 987 O O . LYS A 1 131 ? 37.618 43.300 -8.901 1.00 49.55 131 LYS A O 1
ATOM 993 N N . TYR A 1 132 ? 38.484 42.080 -7.211 1.00 48.26 132 TYR A N 1
ATOM 994 C CA . TYR A 1 132 ? 37.744 42.775 -6.152 1.00 48.83 132 TYR A CA 1
ATOM 995 C C . TYR A 1 132 ? 38.686 43.317 -5.056 1.00 47.31 132 TYR A C 1
ATOM 996 O O . TYR A 1 132 ? 38.533 42.980 -3.879 1.00 45.48 132 TYR A O 1
ATOM 1005 N N . PRO A 1 133 ? 39.648 44.183 -5.434 1.00 46.18 133 PRO A N 1
ATOM 1006 C CA . PRO A 1 133 ? 40.643 44.798 -4.538 1.00 47.44 133 PRO A CA 1
ATOM 1007 C C . PRO A 1 133 ? 40.052 45.429 -3.280 1.00 48.14 133 PRO A C 1
ATOM 1008 O O . PRO A 1 133 ? 40.505 45.164 -2.171 1.00 46.93 133 PRO A O 1
ATOM 1012 N N . GLU A 1 134 ? 39.044 46.280 -3.463 1.00 48.74 134 GLU A N 1
ATOM 1013 C CA . GLU A 1 134 ? 38.417 46.956 -2.334 1.00 49.59 134 GLU A CA 1
ATOM 1014 C C . GLU A 1 134 ? 37.806 45.995 -1.321 1.00 49.23 134 GLU A C 1
ATOM 1015 O O . GLU A 1 134 ? 38.050 46.118 -0.114 1.00 47.63 134 GLU A O 1
ATOM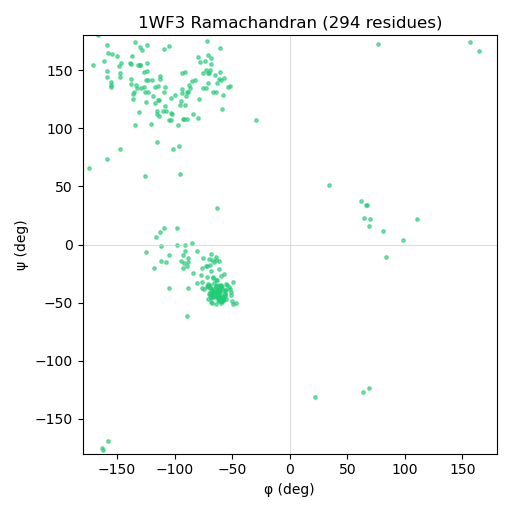 1021 N N . GLU A 1 135 ? 36.995 45.052 -1.796 1.00 48.71 135 GLU A N 1
ATOM 1022 C CA . GLU A 1 135 ? 36.365 44.099 -0.889 1.00 49.01 135 GLU A CA 1
ATOM 1023 C C . GLU A 1 135 ? 37.414 43.273 -0.162 1.00 46.57 135 GLU A C 1
ATOM 1024 O O . GLU A 1 135 ? 37.293 43.004 1.036 1.00 45.63 135 GLU A O 1
ATOM 1030 N N . ALA A 1 136 ? 38.444 42.863 -0.891 1.00 43.57 136 ALA A N 1
ATOM 1031 C CA . ALA A 1 136 ? 39.510 42.068 -0.296 1.00 42.29 136 ALA A CA 1
ATOM 1032 C C . ALA A 1 136 ? 40.235 42.879 0.775 1.00 40.83 136 ALA A C 1
ATOM 1033 O O . ALA A 1 136 ? 40.403 42.420 1.904 1.00 40.92 136 ALA A O 1
ATOM 1035 N N . MET A 1 137 ? 40.654 44.087 0.411 1.00 41.78 137 MET A N 1
ATOM 1036 C CA . MET A 1 137 ? 41.374 44.961 1.334 1.00 43.10 137 MET A CA 1
ATOM 1037 C C . MET A 1 137 ? 40.560 45.204 2.610 1.00 43.86 137 MET A C 1
ATOM 1038 O O . MET A 1 137 ? 41.111 45.214 3.718 1.00 41.97 137 MET A O 1
ATOM 1043 N N . LYS A 1 138 ? 39.245 45.368 2.462 1.00 42.83 138 LYS A N 1
ATOM 1044 C CA . LYS A 1 138 ? 38.385 45.602 3.619 1.00 44.27 138 LYS A CA 1
ATOM 1045 C C . LYS A 1 138 ? 38.412 44.413 4.575 1.00 42.45 138 LYS A C 1
ATOM 1046 O O . LYS A 1 138 ? 38.475 44.580 5.794 1.00 41.26 138 LYS A O 1
ATOM 1052 N N . ALA A 1 139 ? 38.381 43.208 4.021 1.00 41.31 139 ALA A N 1
ATOM 1053 C CA . ALA A 1 139 ? 38.402 42.005 4.834 1.00 40.16 139 ALA A CA 1
ATOM 1054 C C . ALA A 1 139 ? 39.754 41.853 5.543 1.00 39.51 139 ALA A C 1
ATOM 1055 O O . ALA A 1 139 ? 39.828 41.421 6.697 1.00 38.59 139 ALA A O 1
ATOM 1057 N N . TYR A 1 140 ? 40.835 42.189 4.848 1.00 38.00 140 TYR A N 1
ATOM 1058 C CA . TYR A 1 140 ? 42.151 42.087 5.476 1.00 36.67 140 TYR A CA 1
ATOM 1059 C C . TYR A 1 140 ? 42.277 43.086 6.626 1.00 35.70 140 TYR A C 1
ATOM 1060 O O . TYR A 1 140 ? 42.768 42.745 7.704 1.00 35.72 140 TYR A O 1
ATOM 1069 N N . HIS A 1 141 ? 41.841 44.317 6.383 1.00 36.83 141 HIS A N 1
ATOM 1070 C CA . HIS A 1 141 ? 41.940 45.356 7.397 1.00 38.76 141 HIS A CA 1
ATOM 1071 C C . HIS A 1 141 ? 41.164 45.009 8.668 1.00 41.15 141 HIS A C 1
ATOM 1072 O O . HIS A 1 141 ? 41.609 45.315 9.777 1.00 40.12 141 HIS A O 1
ATOM 1079 N N . GLU A 1 142 ? 40.022 44.343 8.522 1.00 43.08 142 GLU A N 1
ATOM 1080 C CA . GLU A 1 142 ? 39.237 43.965 9.697 1.00 44.46 142 GLU A CA 1
ATOM 1081 C C . GLU A 1 142 ? 40.005 43.029 10.616 1.00 43.70 142 GLU A C 1
ATOM 1082 O O . GLU A 1 142 ? 39.677 42.911 11.793 1.00 43.41 142 GLU A O 1
ATOM 1088 N N . LEU A 1 143 ? 41.028 42.359 10.082 1.00 42.08 143 LEU A N 1
ATOM 1089 C CA . LEU A 1 143 ? 41.833 41.445 10.890 1.00 40.16 143 LEU A CA 1
ATOM 1090 C C . LEU A 1 143 ? 42.810 42.195 11.803 1.00 39.30 143 LEU A C 1
ATOM 1091 O O . LEU A 1 143 ? 43.300 41.640 12.785 1.00 39.25 143 LEU A O 1
ATOM 1096 N N . LEU A 1 144 ? 43.096 43.447 11.471 1.00 38.76 144 LEU A N 1
ATOM 1097 C CA . LEU A 1 144 ? 44.037 44.257 12.250 1.00 39.54 144 LEU A CA 1
ATOM 1098 C C . LEU A 1 144 ? 43.709 45.719 11.936 1.00 39.26 144 LEU A C 1
ATOM 1099 O O . LEU A 1 144 ? 44.447 46.409 11.219 1.00 38.65 144 LEU A O 1
ATOM 1104 N N . PRO A 1 145 ? 42.587 46.213 12.482 1.00 40.77 145 PRO A N 1
ATOM 1105 C CA . PRO A 1 145 ? 42.086 47.575 12.299 1.00 40.23 145 PRO A CA 1
ATOM 1106 C C . PRO A 1 145 ? 43.101 48.672 12.514 1.00 38.57 145 PRO A C 1
ATOM 1107 O O . PRO A 1 145 ? 43.027 49.726 11.884 1.00 37.54 145 PRO A O 1
ATOM 1111 N N . GLU A 1 146 ? 44.032 48.429 13.424 1.00 38.93 146 GLU A N 1
ATOM 1112 C CA . GLU A 1 146 ? 45.040 49.430 13.766 1.00 40.90 146 GLU A CA 1
ATOM 1113 C C . GLU A 1 146 ? 46.094 49.703 12.689 1.00 38.89 146 GLU A C 1
ATOM 1114 O O . GLU A 1 146 ? 46.832 50.681 12.775 1.00 36.70 146 GLU A O 1
ATOM 1120 N N . ALA A 1 147 ? 46.168 48.852 11.673 1.00 36.62 147 ALA A N 1
ATOM 1121 C CA . ALA A 1 147 ? 47.155 49.059 10.617 1.00 35.92 147 ALA A CA 1
ATOM 1122 C C . ALA A 1 147 ? 46.718 50.146 9.650 1.00 36.81 147 ALA A C 1
ATOM 1123 O O . ALA A 1 147 ? 45.527 50.454 9.535 1.00 37.24 147 ALA A O 1
ATOM 1125 N N . GLU A 1 148 ? 47.688 50.733 8.957 1.00 34.66 148 GLU A N 1
ATOM 1126 C CA . GLU A 1 148 ? 47.394 51.728 7.950 1.00 37.48 148 GLU A CA 1
ATOM 1127 C C . GLU A 1 148 ? 47.259 50.913 6.655 1.00 38.13 148 GLU A C 1
ATOM 1128 O O . GLU A 1 148 ? 48.196 50.221 6.238 1.00 36.65 148 GLU A O 1
ATOM 1134 N N . PRO A 1 149 ? 46.090 50.976 6.009 1.00 38.56 149 PRO A N 1
ATOM 1135 C CA . PRO A 1 149 ? 45.908 50.214 4.774 1.00 38.14 149 PRO A CA 1
ATOM 1136 C C . PRO A 1 149 ? 46.269 50.978 3.510 1.00 37.00 149 PRO A C 1
ATOM 1137 O O . PRO A 1 149 ? 46.132 52.197 3.440 1.00 35.71 149 PRO A O 1
ATOM 1141 N N . ARG A 1 150 ? 46.746 50.248 2.509 1.00 35.45 150 ARG A N 1
ATOM 1142 C CA . ARG A 1 150 ? 47.027 50.840 1.212 1.00 35.15 150 ARG A CA 1
ATOM 1143 C C . ARG A 1 150 ? 47.024 49.704 0.189 1.00 35.83 150 ARG A C 1
ATOM 1144 O O . ARG A 1 150 ? 47.336 48.551 0.525 1.00 33.64 150 ARG A O 1
ATOM 1152 N N . MET A 1 151 ? 46.640 50.029 -1.042 1.00 35.56 151 MET A N 1
ATOM 1153 C CA . MET A 1 151 ? 46.607 49.050 -2.121 1.00 36.32 151 MET A CA 1
ATOM 1154 C C . MET A 1 151 ? 47.596 49.458 -3.214 1.00 36.25 151 MET A C 1
ATOM 1155 O O . MET A 1 151 ? 47.664 50.627 -3.606 1.00 36.84 151 MET A O 1
ATOM 1160 N N . LEU A 1 152 ? 48.359 48.496 -3.717 1.00 33.97 152 LEU A N 1
ATOM 1161 C CA . LEU A 1 152 ? 49.324 48.782 -4.767 1.00 32.81 152 LEU A CA 1
ATOM 1162 C C . LEU A 1 152 ? 49.775 47.499 -5.451 1.00 32.05 152 LEU A C 1
ATOM 1163 O O . LEU A 1 152 ? 49.245 46.421 -5.191 1.00 30.00 152 LEU A O 1
ATOM 1168 N N . SER A 1 153 ? 50.726 47.646 -6.362 1.00 33.45 153 SER A N 1
ATOM 1169 C CA . SER A 1 153 ? 51.341 46.510 -7.043 1.00 33.73 153 SER A CA 1
ATOM 1170 C C . SER A 1 153 ? 52.806 46.762 -6.762 1.00 33.78 153 SER A C 1
ATOM 1171 O O . SER A 1 153 ? 53.287 47.884 -6.953 1.00 34.35 153 SER A O 1
ATOM 1174 N N . ALA A 1 154 ? 53.509 45.731 -6.302 1.00 34.62 154 ALA A N 1
ATOM 1175 C CA . ALA A 1 154 ? 54.925 45.856 -5.991 1.00 35.25 154 ALA A CA 1
ATOM 1176 C C . ALA A 1 154 ? 55.701 46.171 -7.261 1.00 36.33 154 ALA A C 1
ATOM 1177 O O . ALA A 1 154 ? 56.850 46.598 -7.209 1.00 36.00 154 ALA A O 1
ATOM 1179 N N . LEU A 1 155 ? 55.044 46.000 -8.403 1.00 37.90 155 LEU A N 1
ATOM 1180 C CA . LEU A 1 155 ? 55.655 46.257 -9.705 1.00 40.13 155 LEU A CA 1
ATOM 1181 C C . LEU A 1 155 ? 55.450 47.690 -10.196 1.00 42.16 155 LEU A C 1
ATOM 1182 O O . LEU A 1 155 ? 55.997 48.080 -11.230 1.00 44.47 155 LEU A O 1
ATOM 1187 N N . ASP A 1 156 ? 54.661 48.467 -9.459 1.00 42.33 156 ASP A N 1
ATOM 1188 C CA . ASP A 1 156 ? 54.380 49.853 -9.830 1.00 43.08 156 ASP A CA 1
ATOM 1189 C C . ASP A 1 156 ? 55.383 50.802 -9.180 1.00 44.61 156 ASP A C 1
ATOM 1190 O O . ASP A 1 156 ? 55.337 51.038 -7.975 1.00 42.88 156 ASP A O 1
ATOM 1195 N N . GLU A 1 157 ? 56.283 51.351 -9.991 1.00 44.31 157 GLU A N 1
ATOM 1196 C CA . GLU A 1 157 ? 57.315 52.261 -9.511 1.00 46.70 157 GLU A CA 1
ATOM 1197 C C . GLU A 1 157 ? 56.784 53.408 -8.643 1.00 45.95 157 GLU A C 1
ATOM 1198 O O . GLU A 1 157 ? 57.303 53.670 -7.559 1.00 45.47 157 GLU A O 1
ATOM 1204 N N . ARG A 1 158 ? 55.738 54.077 -9.114 1.00 45.24 158 ARG A N 1
ATOM 1205 C CA . ARG A 1 158 ? 55.171 55.209 -8.388 1.00 45.36 158 ARG A CA 1
ATOM 1206 C C . ARG A 1 158 ? 54.569 54.855 -7.026 1.00 43.70 158 ARG A C 1
ATOM 1207 O O . ARG A 1 158 ? 54.779 55.574 -6.037 1.00 42.01 158 ARG A O 1
ATOM 1215 N N . GLN A 1 159 ? 53.811 53.766 -6.958 1.00 42.10 159 GLN A N 1
ATOM 1216 C CA . GLN A 1 159 ? 53.212 53.381 -5.684 1.00 41.08 159 GLN A CA 1
ATOM 1217 C C . GLN A 1 159 ? 54.267 52.892 -4.697 1.00 40.04 159 GLN A C 1
ATOM 1218 O O . GLN A 1 159 ? 54.172 53.139 -3.498 1.00 40.30 159 GLN A O 1
ATOM 1224 N N . VAL A 1 160 ? 55.274 52.187 -5.199 1.00 38.19 160 VAL A N 1
ATOM 1225 C CA . VAL A 1 160 ? 56.329 51.709 -4.323 1.00 38.38 160 VAL A CA 1
ATOM 1226 C C . VAL A 1 160 ? 57.139 52.901 -3.793 1.00 37.97 160 VAL A C 1
ATOM 1227 O O . VAL A 1 160 ? 57.466 52.960 -2.608 1.00 37.95 160 VAL A O 1
ATOM 1231 N N . ALA A 1 161 ? 57.439 53.859 -4.659 1.00 39.25 161 ALA A N 1
ATOM 1232 C CA . ALA A 1 161 ? 58.193 55.037 -4.237 1.00 41.17 161 ALA A CA 1
ATOM 1233 C C . ALA A 1 161 ? 57.426 55.776 -3.143 1.00 41.21 161 ALA A C 1
ATOM 1234 O O . ALA A 1 161 ? 58.014 56.330 -2.216 1.00 42.17 161 ALA A O 1
ATOM 1236 N N . GLU A 1 162 ? 56.107 55.774 -3.250 1.00 42.03 162 GLU A N 1
ATOM 1237 C CA . GLU A 1 162 ? 55.280 56.440 -2.259 1.00 42.19 162 GLU A CA 1
ATOM 1238 C C . GLU A 1 162 ? 55.377 55.708 -0.922 1.00 40.07 162 GLU A C 1
ATOM 1239 O O . GLU A 1 162 ? 55.462 56.334 0.131 1.00 38.52 162 GLU A O 1
ATOM 1245 N N . LEU A 1 163 ? 55.383 54.376 -0.968 1.00 38.90 163 LEU A N 1
ATOM 1246 C CA . LEU A 1 163 ? 55.486 53.568 0.251 1.00 36.62 163 LEU A CA 1
ATOM 1247 C C . LEU A 1 163 ? 56.856 53.777 0.904 1.00 36.72 163 LEU A C 1
ATOM 1248 O O . LEU A 1 163 ? 56.989 53.866 2.129 1.00 36.25 163 LEU A O 1
ATOM 1253 N N . LYS A 1 164 ? 57.881 53.852 0.069 1.00 37.56 164 LYS A N 1
ATOM 1254 C CA . LYS A 1 164 ? 59.234 54.045 0.560 1.00 39.73 164 LYS A CA 1
ATOM 1255 C C . LYS A 1 164 ? 59.341 55.379 1.303 1.00 39.25 164 LYS A C 1
ATOM 1256 O O . LYS A 1 164 ? 59.925 55.453 2.383 1.00 39.30 164 LYS A O 1
ATOM 1262 N N . ALA A 1 165 ? 58.768 56.431 0.730 1.00 39.82 165 ALA A N 1
ATOM 1263 C CA . ALA A 1 165 ? 58.809 57.743 1.373 1.00 40.28 165 ALA A CA 1
ATOM 1264 C C . ALA A 1 165 ? 58.119 57.684 2.739 1.00 40.15 165 ALA A C 1
ATOM 1265 O O . ALA A 1 165 ? 58.656 58.159 3.742 1.00 40.45 165 ALA A O 1
ATOM 1267 N N . ASP A 1 166 ? 56.929 57.092 2.779 1.00 39.73 166 ASP A N 1
ATOM 1268 C CA . ASP A 1 166 ? 56.184 56.977 4.027 1.00 39.27 166 ASP A CA 1
ATOM 1269 C C . ASP A 1 166 ? 56.934 56.197 5.110 1.00 38.37 166 ASP A C 1
ATOM 1270 O O . ASP A 1 166 ? 56.826 56.525 6.295 1.00 38.61 166 ASP A O 1
ATOM 1275 N N . LEU A 1 167 ? 57.702 55.179 4.715 1.00 36.50 167 LEU A N 1
ATOM 1276 C CA . LEU A 1 167 ? 58.458 54.386 5.683 1.00 35.64 167 LEU A CA 1
ATOM 1277 C C . LEU A 1 167 ? 59.688 55.144 6.206 1.00 36.29 167 LEU A C 1
ATOM 1278 O O . LEU A 1 167 ? 60.031 55.041 7.382 1.00 36.53 167 LEU A O 1
ATOM 1283 N N . LEU A 1 168 ? 60.348 55.894 5.331 1.00 36.09 168 LEU A N 1
ATOM 1284 C CA . LEU A 1 168 ? 61.526 56.667 5.733 1.00 37.12 168 LEU A CA 1
ATOM 1285 C C . LEU A 1 168 ? 61.159 57.693 6.809 1.00 38.72 168 LEU A C 1
ATOM 1286 O O . LEU A 1 168 ? 61.929 57.922 7.740 1.00 39.40 168 LEU A O 1
ATOM 1291 N N . ALA A 1 169 ? 59.973 58.287 6.690 1.00 39.82 169 ALA A N 1
ATOM 1292 C CA . ALA A 1 169 ? 59.511 59.274 7.666 1.00 42.21 169 ALA A CA 1
ATOM 1293 C C . ALA A 1 169 ? 59.228 58.666 9.045 1.00 41.90 169 ALA A C 1
ATOM 1294 O O . ALA A 1 169 ? 59.075 59.403 10.021 1.00 42.46 169 ALA A O 1
ATOM 1296 N N . LEU A 1 170 ? 59.165 57.334 9.121 1.00 39.22 170 LEU A N 1
ATOM 1297 C CA . LEU A 1 170 ? 58.889 56.634 10.376 1.00 39.18 170 LEU A C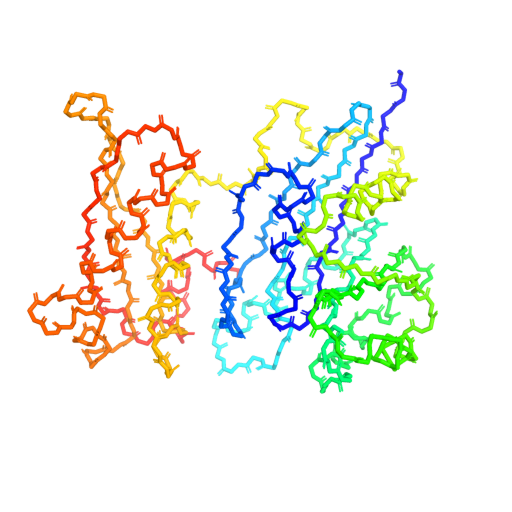A 1
ATOM 1298 C C . LEU A 1 170 ? 60.146 56.215 11.157 1.00 38.49 170 LEU A C 1
ATOM 1299 O O . LEU A 1 170 ? 60.057 55.753 12.296 1.00 38.23 170 LEU A O 1
ATOM 1304 N N . MET A 1 171 ? 61.315 56.357 10.547 1.00 38.38 171 MET A N 1
ATOM 1305 C CA . MET A 1 171 ? 62.538 55.943 11.215 1.00 38.57 171 MET A CA 1
ATOM 1306 C C . MET A 1 171 ? 62.984 56.929 12.308 1.00 39.28 171 MET A C 1
ATOM 1307 O O . MET A 1 171 ? 62.977 58.142 12.112 1.00 39.92 171 MET A O 1
ATOM 1312 N N . PRO A 1 172 ? 63.359 56.402 13.481 1.00 40.85 172 PRO A N 1
ATOM 1313 C CA . PRO A 1 172 ? 63.804 57.217 14.618 1.00 42.46 172 PRO A CA 1
ATOM 1314 C C . PRO A 1 172 ? 65.200 57.796 14.424 1.00 43.31 172 PRO A C 1
ATOM 1315 O O . PRO A 1 172 ? 65.998 57.282 13.638 1.00 41.14 172 PRO A O 1
ATOM 1319 N N . GLU A 1 173 ? 65.485 58.872 15.148 1.00 44.64 173 GLU A N 1
ATOM 1320 C CA . GLU A 1 173 ? 66.791 59.498 15.070 1.00 46.28 173 GLU A CA 1
ATOM 1321 C C . GLU A 1 173 ? 67.841 58.517 15.555 1.00 46.23 173 GLU A C 1
ATOM 1322 O O . GLU A 1 173 ? 67.642 57.800 16.537 1.00 45.94 173 GLU A O 1
ATOM 1328 N N . GLY A 1 174 ? 68.969 58.484 14.863 1.00 46.81 174 GLY A N 1
ATOM 1329 C CA . GLY A 1 174 ? 70.023 57.574 15.259 1.00 46.91 174 GLY A CA 1
ATOM 1330 C C . GLY A 1 174 ? 71.063 57.370 14.180 1.00 46.48 174 GLY A C 1
ATOM 1331 O O . GLY A 1 174 ? 70.852 57.753 13.026 1.00 47.56 174 GLY A O 1
ATOM 1332 N N . PRO A 1 175 ? 72.211 56.776 14.534 1.00 47.00 175 PRO A N 1
ATOM 1333 C CA . PRO A 1 175 ? 73.284 56.524 13.571 1.00 47.71 175 PRO A CA 1
ATOM 1334 C C . PRO A 1 175 ? 72.892 55.383 12.634 1.00 48.54 175 PRO A C 1
ATOM 1335 O O . PRO A 1 175 ? 72.135 54.488 13.026 1.00 48.22 175 PRO A O 1
ATOM 1339 N N . PHE A 1 176 ? 73.398 55.421 11.405 1.00 47.31 176 PHE A N 1
ATOM 1340 C CA . PHE A 1 176 ? 73.104 54.372 10.433 1.00 47.43 176 PHE A CA 1
ATOM 1341 C C . PHE A 1 176 ? 73.616 53.038 10.965 1.00 47.55 176 PHE A C 1
ATOM 1342 O O . PHE A 1 176 ? 74.678 52.982 11.593 1.00 46.06 176 PHE A O 1
ATOM 1350 N N . PHE A 1 177 ? 72.862 51.967 10.720 1.00 46.64 177 PHE A N 1
ATOM 1351 C CA . PHE A 1 177 ? 73.271 50.641 11.167 1.00 46.41 177 PHE A CA 1
ATOM 1352 C C . PHE A 1 177 ? 74.371 50.119 10.266 1.00 45.08 177 PHE A C 1
ATOM 1353 O O . PHE A 1 177 ? 75.243 49.370 10.697 1.00 44.81 177 PHE A O 1
ATOM 1361 N N . TYR A 1 178 ? 74.303 50.516 9.001 1.00 44.92 178 TYR A N 1
ATOM 1362 C CA . TYR A 1 178 ? 75.272 50.116 7.992 1.00 45.13 178 TYR A CA 1
ATOM 1363 C C . TYR A 1 178 ? 75.844 51.379 7.382 1.00 46.03 178 TYR A C 1
ATOM 1364 O O . TYR A 1 178 ? 75.155 52.398 7.305 1.00 45.25 178 TYR A O 1
ATOM 1373 N N . PRO A 1 179 ? 77.111 51.329 6.934 1.00 48.50 179 PRO A N 1
ATOM 1374 C CA . PRO A 1 179 ? 77.724 52.513 6.318 1.00 50.44 179 PRO A CA 1
ATOM 1375 C C . PRO A 1 179 ? 76.901 52.893 5.091 1.00 51.85 179 PRO A C 1
ATOM 1376 O O . PRO A 1 179 ? 76.330 52.027 4.441 1.00 50.79 179 PRO A O 1
ATOM 1380 N N . GLU A 1 180 ? 76.842 54.181 4.772 1.00 54.00 180 GLU A N 1
ATOM 1381 C CA . GLU A 1 180 ? 76.049 54.637 3.636 1.00 56.89 180 GLU A CA 1
ATOM 1382 C C . GLU A 1 180 ? 76.504 54.132 2.270 1.00 57.17 180 GLU A C 1
ATOM 1383 O O . GLU A 1 180 ? 75.791 54.297 1.279 1.00 57.95 180 GLU A O 1
ATOM 1389 N N . ASP A 1 181 ? 77.676 53.513 2.206 1.00 56.93 181 ASP A N 1
ATOM 1390 C CA . ASP A 1 181 ? 78.173 53.008 0.929 1.00 56.72 181 ASP A CA 1
ATOM 1391 C C . ASP A 1 181 ? 78.144 51.486 0.902 1.00 54.73 181 ASP A C 1
ATOM 1392 O O . ASP A 1 181 ? 78.750 50.851 0.036 1.00 54.42 181 ASP A O 1
ATOM 1397 N N . TYR A 1 182 ? 77.432 50.905 1.861 1.00 52.27 182 TYR A N 1
ATOM 1398 C CA . TYR A 1 182 ? 77.321 49.456 1.969 1.00 49.75 182 TYR A CA 1
ATOM 1399 C C . TYR A 1 182 ? 76.511 48.866 0.812 1.00 47.12 182 TYR A C 1
ATOM 1400 O O . TYR A 1 182 ? 75.763 49.578 0.144 1.00 45.81 182 TYR A O 1
ATOM 1409 N N . ALA A 1 183 ? 76.676 47.569 0.566 1.00 45.27 183 ALA A N 1
ATOM 1410 C CA . ALA A 1 183 ? 75.943 46.904 -0.512 1.00 44.52 183 ALA A CA 1
ATOM 1411 C C . ALA A 1 183 ? 74.425 47.000 -0.278 1.00 44.23 183 ALA A C 1
ATOM 1412 O O . ALA A 1 183 ? 73.978 47.390 0.802 1.00 43.04 183 ALA A O 1
ATOM 1414 N N . LYS A 1 184 ? 73.640 46.643 -1.290 1.00 42.63 184 LYS A N 1
ATOM 1415 C CA . LYS A 1 184 ? 72.184 46.708 -1.187 1.00 42.00 184 LYS A CA 1
ATOM 1416 C C . LYS A 1 184 ? 71.566 45.640 -0.296 1.00 39.89 184 LYS A C 1
ATOM 1417 O O . LYS A 1 184 ? 70.407 45.764 0.118 1.00 38.80 184 LYS A O 1
ATOM 1423 N N . SER A 1 185 ? 72.314 44.578 -0.023 1.00 38.39 185 SER A N 1
ATOM 1424 C CA . SER A 1 185 ? 71.806 43.520 0.842 1.00 38.27 185 SER A CA 1
ATOM 1425 C C . SER A 1 185 ? 72.949 42.930 1.638 1.00 38.29 185 SER A C 1
ATOM 1426 O O . SER A 1 185 ? 74.106 43.026 1.230 1.00 39.03 185 SER A O 1
ATOM 1429 N N . ASP A 1 186 ? 72.625 42.338 2.782 1.00 37.18 186 ASP A N 1
ATOM 1430 C CA . ASP A 1 186 ? 73.633 41.720 3.627 1.00 38.85 186 ASP A CA 1
ATOM 1431 C C . ASP A 1 186 ? 73.694 40.226 3.336 1.00 38.80 186 ASP A C 1
ATOM 1432 O O . ASP A 1 186 ? 73.049 39.422 4.017 1.00 39.26 186 ASP A O 1
ATOM 1437 N N . GLN A 1 187 ? 74.456 39.859 2.309 1.00 37.85 187 GLN A N 1
ATOM 1438 C CA . GLN A 1 187 ? 74.628 38.451 1.930 1.00 38.07 187 GLN A CA 1
ATOM 1439 C C . GLN A 1 187 ? 75.873 38.368 1.057 1.00 37.49 187 GLN A C 1
ATOM 1440 O O . GLN A 1 187 ? 76.286 39.365 0.471 1.00 37.73 187 GLN A O 1
ATOM 1446 N N . THR A 1 188 ? 76.463 37.183 0.971 1.00 36.56 188 THR A N 1
ATOM 1447 C CA . THR A 1 188 ? 77.655 37.013 0.150 1.00 39.36 188 THR A CA 1
ATOM 1448 C C . THR A 1 188 ? 77.265 36.871 -1.314 1.00 40.10 188 THR A C 1
ATOM 1449 O O . THR A 1 188 ? 76.105 36.573 -1.634 1.00 35.88 188 THR A O 1
ATOM 1453 N N . PHE A 1 189 ? 78.232 37.088 -2.202 1.00 37.87 189 PHE A N 1
ATOM 1454 C CA . PHE A 1 189 ? 77.974 36.944 -3.628 1.00 38.15 189 PHE A CA 1
ATOM 1455 C C . PHE A 1 189 ? 77.546 35.505 -3.876 1.00 35.90 189 PHE A C 1
ATOM 1456 O O . PHE A 1 189 ? 76.640 35.235 -4.674 1.00 35.54 189 PHE A O 1
ATOM 1464 N N . GLY A 1 190 ? 78.206 34.581 -3.185 1.00 36.16 190 GLY A N 1
ATOM 1465 C CA . GLY A 1 190 ? 77.891 33.169 -3.346 1.00 37.25 190 GLY A CA 1
ATOM 1466 C C . GLY A 1 190 ? 76.457 32.834 -2.960 1.00 36.99 190 GLY A C 1
ATOM 1467 O O . GLY A 1 190 ? 75.791 32.018 -3.606 1.00 37.69 190 GLY A O 1
ATOM 1468 N N . GLU A 1 191 ? 75.978 33.462 -1.895 1.00 36.09 191 GLU A N 1
ATOM 1469 C CA . GLU A 1 191 ? 74.609 33.227 -1.437 1.00 36.63 191 GLU A CA 1
ATOM 1470 C C . GLU A 1 191 ? 73.621 33.796 -2.449 1.00 35.44 191 GLU A C 1
ATOM 1471 O O . GLU A 1 191 ? 72.625 33.150 -2.797 1.00 35.18 191 GLU A O 1
ATOM 1477 N N . TRP A 1 192 ? 73.902 35.003 -2.924 1.00 33.70 192 TRP A N 1
ATOM 1478 C CA . TRP A 1 192 ? 73.032 35.654 -3.894 1.00 35.36 192 TRP A CA 1
ATOM 1479 C C . TRP A 1 192 ? 72.907 34.786 -5.151 1.00 35.73 192 TRP A C 1
ATOM 1480 O O . TRP A 1 192 ? 71.800 34.551 -5.661 1.00 33.90 192 TRP A O 1
ATOM 1491 N N . VAL A 1 193 ? 74.038 34.304 -5.652 1.00 34.64 193 VAL A N 1
ATOM 1492 C CA . VAL A 1 193 ? 74.026 33.453 -6.841 1.00 33.02 193 VAL A CA 1
ATOM 1493 C C . VAL A 1 193 ? 73.240 32.159 -6.583 1.00 32.74 193 VAL A C 1
ATOM 1494 O O . VAL A 1 193 ? 72.420 31.754 -7.408 1.00 32.96 193 VAL A O 1
ATOM 1498 N N . ALA A 1 194 ? 73.493 31.507 -5.451 1.00 33.30 194 ALA A N 1
ATOM 1499 C CA . ALA A 1 194 ? 72.788 30.270 -5.121 1.00 32.97 194 ALA A CA 1
ATOM 1500 C C . ALA A 1 194 ? 71.268 30.478 -5.062 1.00 32.51 194 ALA A C 1
ATOM 1501 O O . ALA A 1 194 ? 70.489 29.603 -5.460 1.00 31.53 194 ALA A O 1
ATOM 1503 N N . GLU A 1 195 ? 70.852 31.639 -4.568 1.00 30.11 195 GLU A N 1
ATOM 1504 C CA . GLU A 1 195 ? 69.427 31.953 -4.478 1.00 31.20 195 GLU A CA 1
ATOM 1505 C C . GLU A 1 195 ? 68.824 32.206 -5.858 1.00 31.36 195 GLU A C 1
ATOM 1506 O O . GLU A 1 195 ? 67.664 31.889 -6.095 1.00 30.43 195 GLU A O 1
ATOM 1512 N N . ILE A 1 196 ? 69.603 32.783 -6.771 1.00 31.06 196 ILE A N 1
ATOM 1513 C CA . ILE A 1 196 ? 69.096 33.015 -8.124 1.00 32.70 196 ILE A CA 1
ATOM 1514 C C . ILE A 1 196 ? 68.864 31.657 -8.792 1.00 32.46 196 ILE A C 1
ATOM 1515 O O . ILE A 1 196 ? 67.854 31.427 -9.485 1.00 32.29 196 ILE A O 1
ATOM 1520 N N . LEU A 1 197 ? 69.820 30.762 -8.597 1.00 31.45 197 LEU A N 1
ATOM 1521 C CA . LEU A 1 197 ? 69.716 29.422 -9.149 1.00 31.35 197 LEU A CA 1
ATOM 1522 C C . LEU A 1 197 ? 68.5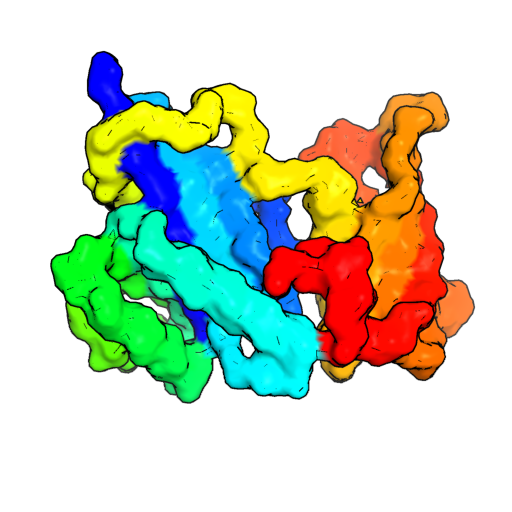11 28.696 -8.555 1.00 31.97 197 LEU A C 1
ATOM 1523 O O . LEU A 1 197 ? 67.771 28.010 -9.270 1.00 31.18 197 LEU A O 1
ATOM 1528 N N . ARG A 1 198 ? 68.315 28.827 -7.241 1.00 29.30 198 ARG A N 1
ATOM 1529 C CA . ARG A 1 198 ? 67.195 28.131 -6.612 1.00 29.20 198 ARG A CA 1
ATOM 1530 C C . ARG A 1 198 ? 65.890 28.670 -7.192 1.00 28.50 198 ARG A C 1
ATOM 1531 O O . ARG A 1 198 ? 64.946 27.922 -7.412 1.00 28.24 198 ARG A O 1
ATOM 1539 N N . GLU A 1 199 ? 65.845 29.975 -7.416 1.00 28.19 199 GLU A N 1
ATOM 1540 C CA . GLU A 1 199 ? 64.660 30.607 -7.975 1.00 31.98 199 GLU A CA 1
ATOM 1541 C C . GLU A 1 199 ? 64.349 30.036 -9.360 1.00 31.15 199 GLU A C 1
ATOM 1542 O O . GLU A 1 199 ? 63.202 29.682 -9.651 1.00 29.09 199 GLU A O 1
ATOM 1548 N N . GLU A 1 200 ? 65.366 29.937 -10.217 1.00 30.14 200 GLU A N 1
ATOM 1549 C CA . GLU A 1 200 ? 65.109 29.384 -11.540 1.00 31.78 200 GLU A CA 1
ATOM 1550 C C . GLU A 1 200 ? 64.715 27.905 -11.443 1.00 30.49 200 GLU A C 1
ATOM 1551 O O . GLU A 1 200 ? 63.914 27.426 -12.240 1.00 31.86 200 GLU A O 1
ATOM 1557 N N . ALA A 1 201 ? 65.261 27.183 -10.466 1.00 30.87 201 ALA A N 1
ATOM 1558 C CA . ALA A 1 201 ? 64.916 25.774 -10.315 1.00 30.90 201 ALA A CA 1
ATOM 1559 C C . ALA A 1 201 ? 63.453 25.632 -9.890 1.00 32.17 201 ALA A C 1
ATOM 1560 O O . ALA A 1 201 ? 62.680 24.877 -10.492 1.00 31.94 201 ALA A O 1
ATOM 1562 N N . MET A 1 202 ? 63.083 26.367 -8.845 1.00 30.27 202 MET A N 1
ATOM 1563 C CA . MET A 1 202 ? 61.724 26.308 -8.329 1.00 31.33 202 MET A CA 1
ATOM 1564 C C . MET A 1 202 ? 60.657 26.601 -9.379 1.00 30.99 202 MET A C 1
ATOM 1565 O O . MET A 1 202 ? 59.597 25.967 -9.389 1.00 31.16 202 MET A O 1
ATOM 1570 N N . LYS A 1 203 ? 60.940 27.559 -10.255 1.00 32.64 203 LYS A N 1
ATOM 1571 C CA . LYS A 1 203 ? 59.995 27.941 -11.295 1.00 34.94 203 LYS A CA 1
ATOM 1572 C C . LYS A 1 203 ? 59.863 26.900 -12.401 1.00 35.38 203 LYS A C 1
ATOM 1573 O O . LYS A 1 203 ? 58.879 26.895 -13.130 1.00 34.36 203 LYS A O 1
ATOM 1579 N N . ARG A 1 204 ? 60.842 26.010 -12.506 1.00 33.50 204 ARG A N 1
ATOM 1580 C CA . ARG A 1 204 ? 60.837 25.010 -13.562 1.00 35.87 204 ARG A CA 1
ATOM 1581 C C . ARG A 1 204 ? 60.655 23.583 -13.078 1.00 36.38 204 ARG A C 1
ATOM 1582 O O . ARG A 1 204 ? 60.824 22.633 -13.842 1.00 37.11 204 ARG A O 1
ATOM 1590 N N . LEU A 1 205 ? 60.310 23.438 -11.806 1.00 34.69 205 LEU A N 1
ATOM 1591 C CA . LEU A 1 205 ? 60.086 22.125 -11.224 1.00 34.81 205 LEU A CA 1
ATOM 1592 C C . LEU A 1 205 ? 58.682 22.138 -10.636 1.00 34.60 205 LEU A C 1
ATOM 1593 O O . LEU A 1 205 ? 58.139 23.201 -10.309 1.00 34.58 205 LEU A O 1
ATOM 1598 N N . TRP A 1 206 ? 58.084 20.961 -10.503 1.00 34.83 206 TRP A N 1
ATOM 1599 C CA . TRP A 1 206 ? 56.713 20.882 -10.031 1.00 34.69 206 TRP A CA 1
ATOM 1600 C C . TRP A 1 206 ? 56.434 19.845 -8.962 1.00 34.56 206 TRP A C 1
ATOM 1601 O O . TRP A 1 206 ? 57.294 19.028 -8.620 1.00 36.94 206 TRP A O 1
ATOM 1612 N N . HIS A 1 207 ? 55.202 19.889 -8.467 1.00 35.06 207 HIS A N 1
ATOM 1613 C CA . HIS A 1 207 ? 54.717 18.999 -7.427 1.00 34.45 207 HIS A CA 1
ATOM 1614 C C . HIS A 1 207 ? 55.538 19.267 -6.165 1.00 35.88 207 HIS A C 1
ATOM 1615 O O . HIS A 1 207 ? 55.635 20.415 -5.742 1.00 36.17 207 HIS A O 1
ATOM 1622 N N . GLU A 1 208 ? 56.132 18.243 -5.566 1.00 35.85 208 GLU A N 1
ATOM 1623 C CA . GLU A 1 208 ? 56.893 18.471 -4.339 1.00 36.98 208 GLU A CA 1
ATOM 1624 C C . GLU A 1 208 ? 58.361 18.825 -4.549 1.00 35.70 208 GLU A C 1
ATOM 1625 O O . GLU A 1 208 ? 59.028 19.282 -3.619 1.00 34.00 208 GLU A O 1
ATOM 1631 N N . VAL A 1 209 ? 58.855 18.655 -5.766 1.00 34.06 209 VAL A N 1
ATOM 1632 C CA . VAL A 1 209 ? 60.258 18.916 -6.041 1.00 35.98 209 VAL A CA 1
ATOM 1633 C C . VAL A 1 209 ? 60.802 20.303 -5.689 1.00 35.32 209 VAL A C 1
ATOM 1634 O O . VAL A 1 209 ? 61.849 20.404 -5.051 1.00 36.22 209 VAL A O 1
ATOM 1638 N N . PRO A 1 210 ? 60.097 21.384 -6.067 1.00 34.55 210 PRO A N 1
ATOM 1639 C CA . PRO A 1 210 ? 60.606 22.722 -5.743 1.00 33.93 210 PRO A CA 1
ATOM 1640 C C . PRO A 1 210 ? 60.972 22.892 -4.282 1.00 32.87 210 PRO A C 1
ATOM 1641 O O . PRO A 1 210 ? 61.979 23.514 -3.958 1.00 31.91 210 PRO A O 1
ATOM 1645 N N . TYR A 1 211 ? 60.141 22.344 -3.403 1.00 31.70 211 TYR A N 1
ATOM 1646 C CA . TYR A 1 211 ? 60.364 22.466 -1.971 1.00 32.54 211 TYR A CA 1
ATOM 1647 C C . TYR A 1 211 ? 61.485 21.579 -1.446 1.00 33.23 211 TYR A C 1
ATOM 1648 O O . TYR A 1 211 ? 61.921 21.742 -0.315 1.00 33.00 211 TYR A O 1
ATOM 1657 N N . ALA A 1 212 ? 61.959 20.656 -2.273 1.00 32.25 212 ALA A N 1
ATOM 1658 C CA . ALA A 1 212 ? 63.024 19.761 -1.854 1.00 33.78 212 ALA A CA 1
ATOM 1659 C C . ALA A 1 212 ? 64.380 20.256 -2.354 1.00 33.79 212 ALA A C 1
ATOM 1660 O O . ALA A 1 212 ? 65.413 19.649 -2.084 1.00 34.73 212 ALA A O 1
ATOM 1662 N N . VAL A 1 213 ? 64.377 21.371 -3.076 1.00 32.80 213 VAL A N 1
ATOM 1663 C CA . VAL A 1 213 ? 65.612 21.907 -3.625 1.00 32.22 213 VAL A CA 1
ATOM 1664 C C . VAL A 1 213 ? 66.397 22.857 -2.722 1.00 32.51 213 VAL A C 1
ATOM 1665 O O . VAL A 1 213 ? 65.841 23.796 -2.151 1.00 31.46 213 VAL A O 1
ATOM 1669 N N . ALA A 1 214 ? 67.698 22.602 -2.610 1.00 32.79 214 ALA A N 1
ATOM 1670 C CA . ALA A 1 214 ? 68.587 23.478 -1.866 1.00 32.71 214 ALA A CA 1
ATOM 1671 C C . ALA A 1 214 ? 69.749 23.716 -2.829 1.00 32.82 214 ALA A C 1
ATOM 1672 O O . ALA A 1 214 ? 69.997 22.896 -3.714 1.00 34.89 214 ALA A O 1
ATOM 1674 N N . THR A 1 215 ? 70.450 24.831 -2.686 1.00 31.94 215 THR A N 1
ATOM 1675 C CA . THR A 1 215 ? 71.555 25.114 -3.589 1.00 34.58 215 THR A CA 1
ATOM 1676 C C . THR A 1 215 ? 72.744 25.681 -2.854 1.00 35.51 215 THR A C 1
ATOM 1677 O O . THR A 1 215 ? 72.602 26.260 -1.780 1.00 35.59 215 THR A O 1
ATOM 1681 N N . LYS A 1 216 ? 73.918 25.509 -3.449 1.00 37.07 216 LYS A N 1
ATOM 1682 C CA . LYS A 1 216 ? 75.137 26.056 -2.878 1.00 39.55 216 LYS A CA 1
ATOM 1683 C C . LYS A 1 216 ? 76.174 26.275 -3.954 1.00 40.67 216 LYS A C 1
ATOM 1684 O O . LYS A 1 216 ? 76.353 25.438 -4.851 1.00 40.71 216 LYS A O 1
ATOM 1690 N N . VAL A 1 217 ? 76.849 27.413 -3.873 1.00 41.12 217 VAL A N 1
ATOM 1691 C CA . VAL A 1 217 ? 77.897 27.724 -4.825 1.00 43.02 217 VAL A CA 1
ATOM 1692 C C . VAL A 1 217 ? 79.171 27.155 -4.206 1.00 45.63 217 VAL A C 1
ATOM 1693 O O . VAL A 1 217 ? 79.461 27.414 -3.030 1.00 43.15 217 VAL A O 1
ATOM 1697 N N . GLU A 1 218 ? 79.911 26.347 -4.961 1.00 46.38 218 GLU A N 1
ATOM 1698 C CA . GLU A 1 218 ? 81.136 25.807 -4.396 1.00 50.19 218 GLU A CA 1
ATOM 1699 C C . GLU A 1 218 ? 82.380 26.445 -4.995 1.00 50.08 218 GLU A C 1
ATOM 1700 O O . GLU A 1 218 ? 83.464 26.331 -4.429 1.00 48.70 218 GLU A O 1
ATOM 1706 N N . GLU A 1 219 ? 82.225 27.138 -6.125 1.00 50.53 219 GLU A N 1
ATOM 1707 C CA . GLU A 1 219 ? 83.362 27.813 -6.741 1.00 51.12 219 GLU A CA 1
ATOM 1708 C C . GLU A 1 219 ? 82.997 28.994 -7.632 1.00 51.28 219 GLU A C 1
ATOM 1709 O O . GLU A 1 219 ? 82.066 28.928 -8.439 1.00 48.93 219 GLU A O 1
ATOM 1715 N N . VAL A 1 220 ? 83.744 30.078 -7.462 1.00 51.00 220 VAL A N 1
ATOM 1716 C CA . VAL A 1 220 ? 83.585 31.284 -8.259 1.00 53.38 220 VAL A CA 1
ATOM 1717 C C . VAL A 1 220 ? 85.009 31.710 -8.605 1.00 56.13 220 VAL A C 1
ATOM 1718 O O . VAL A 1 220 ? 85.858 31.804 -7.721 1.00 55.68 220 VAL A O 1
ATOM 1722 N N . ALA A 1 221 ? 85.274 31.961 -9.881 1.00 58.80 221 ALA A N 1
ATOM 1723 C CA . ALA A 1 221 ? 86.616 32.359 -10.288 1.00 61.70 221 ALA A CA 1
ATOM 1724 C C . ALA A 1 221 ? 86.655 33.084 -11.625 1.00 64.34 221 ALA A C 1
ATOM 1725 O O . ALA A 1 221 ? 85.890 32.775 -12.540 1.00 63.41 221 ALA A O 1
ATOM 1727 N N . GLU A 1 222 ? 87.549 34.064 -11.721 1.00 67.54 222 GLU A N 1
ATOM 1728 C CA . GLU A 1 222 ? 87.727 34.813 -12.954 1.00 71.53 222 GLU A CA 1
ATOM 1729 C C . GLU A 1 222 ? 88.246 33.810 -13.985 1.00 73.02 222 GLU A C 1
ATOM 1730 O O . GLU A 1 222 ? 88.995 32.896 -13.639 1.00 73.49 222 GLU A O 1
ATOM 1736 N N . ARG A 1 223 ? 87.864 33.972 -15.248 1.00 74.93 223 ARG A N 1
ATOM 1737 C CA . ARG A 1 223 ? 88.296 33.025 -16.267 1.00 76.53 223 ARG A CA 1
ATOM 1738 C C . ARG A 1 223 ? 88.256 33.601 -17.686 1.00 77.91 223 ARG A C 1
ATOM 1739 O O . ARG A 1 223 ? 88.100 34.812 -17.883 1.00 78.09 223 ARG A O 1
ATOM 1747 N N . GLU A 1 224 ? 88.416 32.703 -18.658 1.00 79.14 224 GLU A N 1
ATOM 1748 C CA . GLU A 1 224 ? 88.396 32.999 -20.091 1.00 79.57 224 GLU A CA 1
ATOM 1749 C C . GLU A 1 224 ? 88.686 34.447 -20.477 1.00 79.15 224 GLU A C 1
ATOM 1750 O O . GLU A 1 224 ? 89.672 35.048 -20.040 1.00 78.92 224 GLU A O 1
ATOM 1756 N N . ASN A 1 225 ? 87.817 34.982 -21.328 1.00 78.51 225 ASN A N 1
ATOM 1757 C CA . ASN A 1 225 ? 87.911 36.353 -21.809 1.00 77.92 225 ASN A CA 1
ATOM 1758 C C . ASN A 1 225 ? 86.905 37.188 -21.022 1.00 76.03 225 ASN A C 1
ATOM 1759 O O . ASN A 1 225 ? 85.797 37.446 -21.499 1.00 76.65 225 ASN A O 1
ATOM 1764 N N . GLY A 1 226 ? 87.289 37.608 -19.821 1.00 73.50 226 GLY A N 1
ATOM 1765 C CA . GLY A 1 226 ? 86.385 38.396 -19.002 1.00 69.95 226 GLY A CA 1
ATOM 1766 C C . GLY A 1 226 ? 85.135 37.597 -18.674 1.00 67.02 226 GLY A C 1
ATOM 1767 O O . GLY A 1 226 ? 84.021 38.131 -18.647 1.00 67.39 226 GLY A O 1
ATOM 1768 N N . VAL A 1 227 ? 85.325 36.303 -18.438 1.00 62.88 227 VAL A N 1
ATOM 1769 C CA . VAL A 1 227 ? 84.225 35.408 -18.110 1.00 58.64 227 VAL A CA 1
ATOM 1770 C C . VAL A 1 227 ? 84.298 35.006 -16.643 1.00 56.31 227 VAL A C 1
ATOM 1771 O O . VAL A 1 227 ? 85.365 34.683 -16.126 1.00 56.09 227 VAL A O 1
ATOM 1775 N N . LEU A 1 228 ? 83.154 35.035 -15.974 1.00 53.49 228 LEU A N 1
ATOM 1776 C CA . LEU A 1 228 ? 83.094 34.656 -14.576 1.00 51.30 228 LEU A CA 1
ATOM 1777 C C . LEU A 1 228 ? 82.676 33.193 -14.502 1.00 50.01 228 LEU A C 1
ATOM 1778 O O . LEU A 1 228 ? 81.603 32.818 -14.986 1.00 49.23 228 LEU A O 1
ATOM 1783 N N . TYR A 1 229 ? 83.530 32.371 -13.910 1.00 46.72 229 TYR A N 1
ATOM 1784 C CA . TYR A 1 229 ? 83.234 30.956 -13.781 1.00 46.22 229 TYR A CA 1
ATOM 1785 C C . TYR A 1 229 ? 82.562 30.648 -12.449 1.00 44.56 229 TYR A C 1
ATOM 1786 O O . TYR A 1 229 ? 83.040 31.058 -11.385 1.00 43.92 229 TYR A O 1
ATOM 1795 N N . ILE A 1 230 ? 81.459 29.912 -12.515 1.00 43.11 230 ILE A N 1
ATOM 1796 C CA . ILE A 1 230 ? 80.723 29.543 -11.313 1.00 42.11 230 ILE A CA 1
ATOM 1797 C C . ILE A 1 230 ? 80.314 28.083 -11.339 1.00 41.49 230 ILE A C 1
ATOM 1798 O O . ILE A 1 230 ? 79.785 27.584 -12.332 1.00 39.02 230 ILE A O 1
ATOM 1803 N N . LYS A 1 231 ? 80.589 27.402 -10.236 1.00 40.02 231 LYS A N 1
ATOM 1804 C CA . LYS A 1 231 ? 80.242 26.006 -10.083 1.00 41.36 231 LYS A CA 1
ATOM 1805 C C . LYS A 1 231 ? 79.278 25.948 -8.899 1.00 40.45 231 LYS A C 1
ATOM 1806 O O . LYS A 1 231 ? 79.576 26.465 -7.817 1.00 39.23 231 LYS A O 1
ATOM 1812 N N . ALA A 1 232 ? 78.126 25.326 -9.109 1.00 40.49 232 ALA A N 1
ATOM 1813 C CA . ALA A 1 232 ? 77.115 25.234 -8.064 1.00 39.81 232 ALA A CA 1
ATOM 1814 C C . ALA A 1 232 ? 76.493 23.855 -8.005 1.00 39.50 232 ALA A C 1
ATOM 1815 O O . ALA A 1 232 ? 76.485 23.111 -8.987 1.00 40.01 232 ALA A O 1
ATOM 1817 N N . ILE A 1 233 ? 75.975 23.520 -6.832 1.00 38.31 233 ILE A N 1
ATOM 1818 C CA . ILE A 1 233 ? 75.334 22.244 -6.599 1.00 37.73 233 ILE A CA 1
ATOM 1819 C C . ILE A 1 233 ? 73.850 22.459 -6.321 1.00 37.97 233 ILE A C 1
ATOM 1820 O O . ILE A 1 233 ? 73.474 23.368 -5.586 1.00 35.64 233 ILE A O 1
ATOM 1825 N N . LEU A 1 234 ? 73.017 21.625 -6.927 1.00 36.26 234 LEU A N 1
ATOM 1826 C CA . LEU A 1 234 ? 71.583 21.690 -6.715 1.00 37.95 234 LEU A CA 1
ATOM 1827 C C . LEU A 1 234 ? 71.255 20.386 -5.991 1.00 37.94 234 LEU A C 1
ATOM 1828 O O . LEU A 1 234 ? 71.373 19.301 -6.561 1.00 39.52 234 LEU A O 1
ATOM 1833 N N . TYR A 1 235 ? 70.889 20.496 -4.717 1.00 37.07 235 TYR A N 1
ATOM 1834 C CA . TYR A 1 235 ? 70.546 19.334 -3.906 1.00 37.62 235 TYR A CA 1
ATOM 1835 C C . TYR A 1 235 ? 69.050 19.042 -3.907 1.00 37.76 235 TYR A C 1
ATOM 1836 O O . TYR A 1 235 ? 68.228 19.960 -3.975 1.00 36.66 235 TYR A O 1
ATOM 1845 N N . VAL A 1 236 ? 68.717 17.756 -3.817 1.00 36.62 236 VAL A N 1
ATOM 1846 C CA . VAL A 1 236 ? 67.344 17.295 -3.706 1.00 37.39 236 VAL A CA 1
ATOM 1847 C C . VAL A 1 236 ? 67.332 16.320 -2.518 1.00 38.05 236 VAL A C 1
ATOM 1848 O O . VAL A 1 236 ? 68.391 15.950 -2.012 1.00 38.43 236 VAL A O 1
ATOM 1852 N N . GLU A 1 237 ? 66.155 15.910 -2.064 1.00 37.07 237 GLU A N 1
ATOM 1853 C CA . GLU A 1 237 ? 66.080 15.003 -0.918 1.00 40.65 237 GLU A CA 1
ATOM 1854 C C . GLU A 1 237 ? 66.103 13.517 -1.255 1.00 42.30 237 GLU A C 1
ATOM 1855 O O . GLU A 1 237 ? 66.378 12.692 -0.378 1.00 43.20 237 GLU A O 1
ATOM 1861 N N . ARG A 1 238 ? 65.803 13.178 -2.505 1.00 43.81 238 ARG A N 1
ATOM 1862 C CA . ARG A 1 238 ? 65.732 11.773 -2.907 1.00 46.24 238 ARG A CA 1
ATOM 1863 C C . ARG A 1 238 ? 66.133 11.475 -4.343 1.00 44.67 238 ARG A C 1
ATOM 1864 O O . ARG A 1 238 ? 66.029 12.326 -5.225 1.00 41.41 238 ARG A O 1
ATOM 1872 N N . PRO A 1 239 ? 66.604 10.242 -4.594 1.00 44.37 239 PRO A N 1
ATOM 1873 C CA . PRO A 1 239 ? 67.034 9.800 -5.924 1.00 43.69 239 PRO A CA 1
ATOM 1874 C C . PRO A 1 239 ? 66.012 10.026 -7.036 1.00 43.12 239 PRO A C 1
ATOM 1875 O O . PRO A 1 239 ? 66.381 10.370 -8.157 1.00 43.79 239 PRO A O 1
ATOM 1879 N N . SER A 1 240 ? 64.733 9.832 -6.745 1.00 43.07 240 SER A N 1
ATOM 1880 C CA . SER A 1 240 ? 63.714 10.031 -7.779 1.00 43.41 240 SER A CA 1
ATOM 1881 C C . SER A 1 240 ? 63.631 11.505 -8.193 1.00 42.94 240 SER A C 1
ATOM 1882 O O . SER A 1 240 ? 63.281 11.824 -9.335 1.00 41.56 240 SER A O 1
ATOM 1885 N N . GLN A 1 241 ? 63.953 12.402 -7.266 1.00 41.20 241 GLN A N 1
ATOM 1886 C CA . GLN A 1 241 ? 63.907 13.831 -7.562 1.00 40.45 241 GLN A CA 1
ATOM 1887 C C . GLN A 1 241 ? 65.110 14.236 -8.403 1.00 40.75 241 GLN A C 1
ATOM 1888 O O . GLN A 1 241 ? 64.999 15.075 -9.302 1.00 38.59 241 GLN A O 1
ATOM 1894 N N . LYS A 1 242 ? 66.260 13.629 -8.110 1.00 39.51 242 LYS A N 1
ATOM 1895 C CA . LYS A 1 242 ? 67.469 13.919 -8.862 1.00 40.55 242 LYS A CA 1
ATOM 1896 C C . LYS A 1 242 ? 67.226 13.575 -10.329 1.00 39.97 242 LYS A C 1
ATOM 1897 O O . LYS A 1 242 ? 67.590 14.337 -11.226 1.00 40.34 242 LYS A O 1
ATOM 1903 N N . ALA A 1 243 ? 66.599 12.429 -10.573 1.00 40.00 243 ALA A N 1
ATOM 1904 C CA . ALA A 1 243 ? 66.337 12.008 -11.948 1.00 41.04 243 ALA A CA 1
ATOM 1905 C C . ALA A 1 243 ? 65.433 13.013 -12.672 1.00 40.01 243 ALA A C 1
ATOM 1906 O O . ALA A 1 243 ? 65.639 13.326 -13.846 1.00 40.04 243 ALA A O 1
ATOM 1908 N N . ILE A 1 244 ? 64.434 13.515 -11.959 1.00 39.10 244 ILE A N 1
ATOM 1909 C CA . ILE A 1 244 ? 63.495 14.480 -12.519 1.00 38.28 244 ILE A CA 1
ATOM 1910 C C . ILE A 1 244 ? 64.130 15.854 -12.745 1.00 39.11 244 ILE A C 1
ATOM 1911 O O . ILE A 1 244 ? 63.809 16.540 -13.719 1.00 37.43 244 ILE A O 1
ATOM 1916 N N . VAL A 1 245 ? 65.015 16.265 -11.844 1.00 37.52 245 VAL A N 1
ATOM 1917 C CA . VAL A 1 245 ? 65.676 17.560 -12.001 1.00 38.99 245 VAL A CA 1
ATOM 1918 C C . VAL A 1 245 ? 66.629 17.509 -13.197 1.00 41.04 245 VAL A C 1
ATOM 1919 O O . VAL A 1 245 ? 66.764 18.483 -13.938 1.00 40.07 245 VAL A O 1
ATOM 1923 N N . ILE A 1 246 ? 67.288 16.366 -13.377 1.00 41.81 246 ILE A N 1
ATOM 1924 C CA . ILE A 1 246 ? 68.199 16.191 -14.501 1.00 43.68 246 ILE A CA 1
ATOM 1925 C C . ILE A 1 246 ? 67.360 16.087 -15.787 1.00 43.83 246 ILE A C 1
ATOM 1926 O O . ILE A 1 246 ? 67.653 16.745 -16.785 1.00 42.45 246 ILE A O 1
ATOM 1931 N N . GL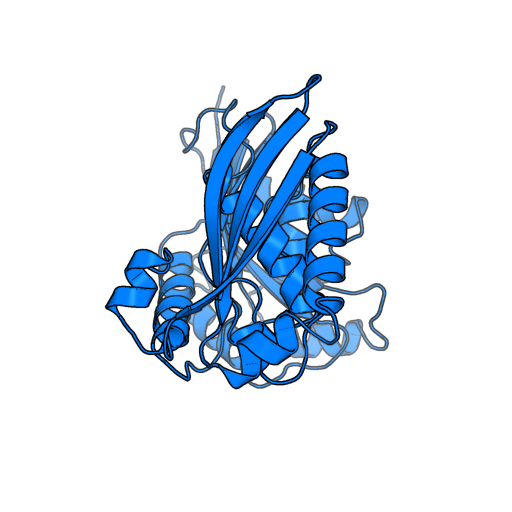Y A 1 247 ? 66.312 15.268 -15.744 1.00 45.05 247 GLY A N 1
ATOM 1932 C CA . GLY A 1 247 ? 65.438 15.117 -16.898 1.00 46.60 247 GLY A CA 1
ATOM 1933 C C . GLY A 1 247 ? 65.983 14.264 -18.032 1.00 47.88 247 GLY A C 1
ATOM 1934 O O . GLY A 1 247 ? 67.144 13.850 -18.012 1.00 45.19 247 GLY A O 1
ATOM 1935 N N . GLU A 1 248 ? 65.133 13.997 -19.022 1.00 49.15 248 GLU A N 1
ATOM 1936 C CA . GLU A 1 248 ? 65.520 13.191 -20.179 1.00 51.59 248 GLU A CA 1
ATOM 1937 C C . GLU A 1 248 ? 66.697 13.787 -20.937 1.00 49.82 248 GLU A C 1
ATOM 1938 O O . GLU A 1 248 ? 66.604 14.879 -21.484 1.00 49.36 248 GLU A O 1
ATOM 1944 N N . GLY A 1 249 ? 67.805 13.059 -20.967 1.00 49.96 249 GLY A N 1
ATOM 1945 C CA . GLY A 1 249 ? 68.985 13.547 -21.659 1.00 48.84 249 GLY A CA 1
ATOM 1946 C C . GLY A 1 249 ? 69.552 14.798 -21.011 1.00 48.04 249 GLY A C 1
ATOM 1947 O O . GLY A 1 249 ? 70.252 15.583 -21.660 1.00 47.17 249 GLY A O 1
ATOM 1948 N N . GLY A 1 250 ? 69.244 14.981 -19.729 1.00 46.80 250 GLY A N 1
ATOM 1949 C CA . GLY A 1 250 ? 69.730 16.136 -18.997 1.00 46.02 250 GLY A CA 1
ATOM 1950 C C . GLY A 1 250 ? 69.099 17.439 -19.448 1.00 46.31 250 GLY A C 1
ATOM 1951 O O . GLY A 1 250 ? 69.655 18.517 -19.197 1.00 45.44 250 GLY A O 1
ATOM 1952 N N . ARG A 1 251 ? 67.928 17.353 -20.080 1.00 46.00 251 ARG A N 1
ATOM 1953 C CA . ARG A 1 251 ? 67.241 18.537 -20.589 1.00 46.60 251 ARG A CA 1
ATOM 1954 C C . ARG A 1 251 ? 66.749 19.505 -19.519 1.00 45.29 251 ARG A C 1
ATOM 1955 O O . ARG A 1 251 ? 66.816 20.722 -19.705 1.00 45.38 251 ARG A O 1
ATOM 1963 N N . LYS A 1 252 ? 66.257 18.973 -18.403 1.00 42.89 252 LYS A N 1
ATOM 1964 C CA . LYS A 1 252 ? 65.745 19.835 -17.349 1.00 41.40 252 LYS A CA 1
ATOM 1965 C C . LYS A 1 252 ? 66.849 20.633 -16.665 1.00 39.70 252 LYS A C 1
ATOM 1966 O O . LYS A 1 252 ? 66.724 21.839 -16.498 1.00 39.73 252 LYS A O 1
ATOM 1972 N N . ILE A 1 253 ? 67.929 19.976 -16.256 1.00 39.25 253 ILE A N 1
ATOM 1973 C CA . ILE A 1 253 ? 68.982 20.719 -15.589 1.00 39.80 253 ILE A CA 1
ATOM 1974 C C . ILE A 1 253 ? 69.644 21.707 -16.562 1.00 40.03 253 ILE A C 1
ATOM 1975 O O . ILE A 1 253 ? 70.123 22.761 -16.145 1.00 37.96 253 ILE A O 1
ATOM 1980 N N . LYS A 1 254 ? 69.640 21.389 -17.859 1.00 39.20 254 LYS A N 1
ATOM 1981 C CA . LYS A 1 254 ? 70.221 22.296 -18.849 1.00 40.64 254 LYS A CA 1
ATOM 1982 C C . LYS A 1 254 ? 69.333 23.532 -18.941 1.00 38.66 254 LYS A C 1
ATOM 1983 O O . LYS A 1 254 ? 69.829 24.657 -19.026 1.00 38.41 254 LYS A O 1
ATOM 1989 N N . GLU A 1 255 ? 68.019 23.313 -18.918 1.00 38.23 255 GLU A N 1
ATOM 1990 C CA . GLU A 1 255 ? 67.053 24.416 -18.969 1.00 37.33 255 GLU A CA 1
ATOM 1991 C C . GLU A 1 255 ? 67.291 25.327 -17.766 1.00 35.64 255 GLU A C 1
ATOM 1992 O O . GLU A 1 255 ? 67.358 26.555 -17.899 1.00 34.03 255 GLU A O 1
ATOM 1998 N N . ILE A 1 256 ? 67.405 24.713 -16.591 1.00 35.09 256 ILE A N 1
ATOM 1999 C CA . ILE A 1 256 ? 67.624 25.468 -15.360 1.00 34.96 256 ILE A CA 1
ATOM 2000 C C . ILE A 1 256 ? 68.958 26.228 -15.426 1.00 35.66 256 ILE A C 1
ATOM 2001 O O . ILE A 1 256 ? 69.010 27.424 -15.139 1.00 33.58 256 ILE A O 1
ATOM 2006 N N . GLY A 1 257 ? 70.020 25.527 -15.826 1.00 35.31 257 GLY A N 1
ATOM 2007 C CA . GLY A 1 257 ? 71.339 26.144 -15.930 1.00 35.27 257 GLY A CA 1
ATOM 2008 C C . GLY A 1 257 ? 71.373 27.322 -16.887 1.00 37.37 257 GLY A C 1
ATOM 2009 O O . GLY A 1 257 ? 71.889 28.392 -16.550 1.00 36.33 257 GLY A O 1
ATOM 2010 N N . GLN A 1 258 ? 70.821 27.137 -18.084 1.00 36.92 258 GLN A N 1
ATOM 2011 C CA . GLN A 1 258 ? 70.804 28.223 -19.058 1.00 37.26 258 GLN A CA 1
ATOM 2012 C C . GLN A 1 258 ? 70.034 29.444 -18.535 1.00 36.70 258 GLN A C 1
ATOM 2013 O O . GLN A 1 258 ? 70.496 30.579 -18.665 1.00 34.25 258 GLN A O 1
ATOM 2019 N N . ALA A 1 259 ? 68.857 29.218 -17.951 1.00 34.74 259 ALA A N 1
ATOM 2020 C CA . ALA A 1 259 ? 68.055 30.328 -17.437 1.00 33.98 259 ALA A CA 1
ATOM 2021 C C . ALA A 1 259 ? 68.787 31.083 -16.335 1.00 32.96 259 ALA A C 1
ATOM 2022 O O . ALA A 1 259 ? 68.727 32.316 -16.262 1.00 33.62 259 ALA A O 1
ATOM 2024 N N . THR A 1 260 ? 69.475 30.340 -15.476 1.00 32.29 260 THR A N 1
ATOM 2025 C CA . THR A 1 260 ? 70.212 30.931 -14.380 1.00 32.83 260 THR A CA 1
ATOM 2026 C C . THR A 1 260 ? 71.395 31.712 -14.949 1.00 34.16 260 THR A C 1
ATOM 2027 O O . THR A 1 260 ? 71.631 32.859 -14.556 1.00 33.54 260 THR A O 1
ATOM 2031 N N . ARG A 1 261 ? 72.138 31.121 -15.881 1.00 33.73 261 ARG A N 1
ATOM 2032 C CA . ARG A 1 261 ? 73.261 31.865 -16.459 1.00 34.57 261 ARG A CA 1
ATOM 2033 C C . ARG A 1 261 ? 72.784 33.178 -17.078 1.00 33.77 261 ARG A C 1
ATOM 2034 O O . ARG A 1 261 ? 73.370 34.238 -16.845 1.00 36.08 261 ARG A O 1
ATOM 2042 N N . LYS A 1 262 ? 71.728 33.111 -17.879 1.00 35.53 262 LYS A N 1
ATOM 2043 C CA . LYS A 1 262 ? 71.225 34.318 -18.533 1.00 36.75 262 LYS A CA 1
ATOM 2044 C C . LYS A 1 262 ? 70.744 35.383 -17.533 1.00 37.49 262 LYS A C 1
ATOM 2045 O O . LYS A 1 262 ? 70.975 36.581 -17.748 1.00 37.61 262 LYS A O 1
ATOM 2051 N N . GLN A 1 263 ? 70.077 34.974 -16.451 1.00 36.80 263 GLN A N 1
ATOM 2052 C CA . GLN A 1 263 ? 69.643 35.977 -15.477 1.00 36.03 263 GLN A CA 1
ATOM 2053 C C . GLN A 1 263 ? 70.891 36.604 -14.833 1.00 35.60 263 GLN A C 1
ATOM 2054 O O . GLN A 1 263 ? 70.974 37.820 -14.662 1.00 34.42 263 GLN A O 1
ATOM 2060 N N . LEU A 1 264 ? 71.862 35.766 -14.481 1.00 36.58 264 LEU A N 1
ATOM 2061 C CA . LEU A 1 264 ? 73.107 36.242 -13.879 1.00 38.47 264 LEU A CA 1
ATOM 2062 C C . LEU A 1 264 ? 73.824 37.237 -14.799 1.00 39.81 264 LEU A C 1
ATOM 2063 O O . LEU A 1 264 ? 74.300 38.293 -14.370 1.00 39.88 264 LEU A O 1
ATOM 2068 N N . GLU A 1 265 ? 73.924 36.897 -16.074 1.00 41.71 265 GLU A N 1
ATOM 2069 C CA . GLU A 1 265 ? 74.598 37.797 -16.994 1.00 42.94 265 GLU A CA 1
ATOM 2070 C C . GLU A 1 265 ? 73.856 39.127 -17.117 1.00 43.07 265 GLU A C 1
ATOM 2071 O O . GLU A 1 265 ? 74.484 40.183 -17.230 1.00 42.97 265 GLU A O 1
ATOM 2077 N N . ALA A 1 266 ? 72.528 39.084 -17.073 1.00 43.25 266 ALA A N 1
ATOM 2078 C CA . ALA A 1 266 ? 71.743 40.311 -17.203 1.00 44.09 266 ALA A CA 1
ATOM 2079 C C . ALA A 1 266 ? 71.850 41.214 -15.975 1.00 44.91 266 ALA A C 1
ATOM 2080 O O . ALA A 1 266 ? 71.864 42.436 -16.098 1.00 44.60 266 ALA A O 1
ATOM 2082 N N . LEU A 1 267 ? 71.943 40.608 -14.796 1.00 44.86 267 LEU A N 1
ATOM 2083 C CA . LEU A 1 267 ? 72.050 41.362 -13.552 1.00 45.73 267 LEU A CA 1
ATOM 2084 C C . LEU A 1 267 ? 73.462 41.866 -13.275 1.00 45.86 267 LEU A C 1
ATOM 2085 O O . LEU A 1 267 ? 73.646 42.935 -12.684 1.00 45.62 267 LEU A O 1
ATOM 2090 N N . LEU A 1 268 ? 74.458 41.090 -13.690 1.00 45.35 268 LEU A N 1
ATOM 2091 C CA . LEU A 1 268 ? 75.858 41.455 -13.461 1.00 46.28 268 LEU A CA 1
ATOM 2092 C C . LEU A 1 268 ? 76.471 42.233 -14.632 1.00 48.10 268 LEU A C 1
ATOM 2093 O O . LEU A 1 268 ? 77.482 42.925 -14.469 1.00 47.84 268 LEU A O 1
ATOM 2098 N N . GLY A 1 269 ? 75.853 42.124 -15.803 1.00 48.12 269 GLY A N 1
ATOM 2099 C CA . GLY A 1 269 ? 76.362 42.823 -16.973 1.00 49.75 269 GLY A CA 1
ATOM 2100 C C . GLY A 1 269 ? 77.710 42.306 -17.445 1.00 49.81 269 GLY A C 1
ATOM 2101 O O . GLY A 1 269 ? 78.542 43.075 -17.933 1.00 51.45 269 GLY A O 1
ATOM 2102 N N . LYS A 1 270 ? 77.934 41.004 -17.300 1.00 49.01 270 LYS A N 1
ATOM 2103 C CA . LYS A 1 270 ? 79.184 40.385 -17.725 1.00 48.80 270 LYS A CA 1
ATOM 2104 C C . LYS A 1 270 ? 78.944 38.905 -18.024 1.00 47.94 270 LYS A C 1
ATOM 2105 O O . LYS A 1 270 ? 77.918 38.347 -17.620 1.00 46.94 270 LYS A O 1
ATOM 2111 N N . LYS A 1 271 ? 79.884 38.277 -18.734 1.00 46.25 271 LYS A N 1
ATOM 2112 C CA . LYS A 1 271 ? 79.776 36.868 -19.109 1.00 46.04 271 LYS A CA 1
ATOM 2113 C C . LYS A 1 271 ? 79.953 35.916 -17.934 1.00 45.02 271 LYS A C 1
ATOM 2114 O O . LYS A 1 271 ? 80.822 36.107 -17.077 1.00 44.17 271 LYS A O 1
ATOM 2120 N N . VAL A 1 272 ? 79.124 34.881 -17.921 1.00 42.94 272 VAL A N 1
ATOM 2121 C CA . VAL A 1 272 ? 79.141 33.868 -16.876 1.00 41.77 272 VAL A CA 1
ATOM 2122 C C . VAL A 1 272 ? 79.119 32.482 -17.498 1.00 41.29 272 VAL A C 1
ATOM 2123 O O . VAL A 1 272 ? 78.357 32.218 -18.429 1.00 41.00 272 VAL A O 1
ATOM 2127 N N . TYR A 1 273 ? 79.975 31.611 -16.989 1.00 40.90 273 TYR A N 1
ATOM 2128 C CA . TYR A 1 273 ? 80.021 30.237 -17.441 1.00 41.85 273 TYR A CA 1
ATOM 2129 C C . TYR A 1 273 ? 79.589 29.504 -16.184 1.00 41.56 273 TYR A C 1
ATOM 2130 O O . TYR A 1 273 ? 80.293 29.547 -15.164 1.00 40.99 273 TYR A O 1
ATOM 2139 N N . LEU A 1 274 ? 78.431 28.850 -16.253 1.00 41.17 274 LEU A N 1
ATOM 2140 C CA . LEU A 1 274 ? 77.876 28.138 -15.101 1.00 41.35 274 LEU A CA 1
ATOM 2141 C C . LEU A 1 274 ? 77.810 26.616 -15.254 1.00 41.15 274 LEU A C 1
ATOM 2142 O O . LEU A 1 274 ? 77.218 26.096 -16.210 1.00 39.61 274 LEU A O 1
ATOM 2147 N N . ASP A 1 275 ? 78.418 25.916 -14.299 1.00 40.70 275 ASP A N 1
ATOM 2148 C CA . ASP A 1 275 ? 78.398 24.458 -14.261 1.00 42.70 275 ASP A CA 1
ATOM 2149 C C . ASP A 1 275 ? 77.511 24.055 -13.092 1.00 41.96 275 ASP A C 1
ATOM 2150 O O . ASP A 1 275 ? 77.674 24.573 -11.987 1.00 41.83 275 ASP A O 1
ATOM 2155 N N . LEU A 1 276 ? 76.579 23.139 -13.338 1.00 41.76 276 LEU A N 1
ATOM 2156 C CA . LEU A 1 276 ? 75.671 22.662 -12.299 1.00 41.73 276 LEU A CA 1
ATOM 2157 C C . LEU A 1 276 ? 75.816 21.170 -12.093 1.00 43.00 276 LEU A C 1
ATOM 2158 O O . LEU A 1 276 ? 75.982 20.420 -13.050 1.00 43.72 276 LEU A O 1
ATOM 2163 N N . GLU A 1 277 ? 75.733 20.752 -10.839 1.00 43.79 277 GLU A N 1
ATOM 2164 C CA . GLU A 1 277 ? 75.796 19.347 -10.485 1.00 46.48 277 GLU A CA 1
ATOM 2165 C C . GLU A 1 277 ? 74.589 19.106 -9.578 1.00 45.42 277 GLU A C 1
ATOM 2166 O O . GLU A 1 277 ? 74.331 19.902 -8.674 1.00 44.79 277 GLU A O 1
ATOM 2172 N N . VAL A 1 278 ? 73.857 18.024 -9.824 1.00 43.29 278 VAL A N 1
ATOM 2173 C CA . VAL A 1 278 ? 72.680 17.687 -9.026 1.00 43.13 278 VAL A CA 1
ATOM 2174 C C . VAL A 1 278 ? 73.043 16.565 -8.064 1.00 43.45 278 VAL A C 1
ATOM 2175 O O . VAL A 1 278 ? 73.540 15.528 -8.488 1.00 43.45 278 VAL A O 1
ATOM 2179 N N . LYS A 1 279 ? 72.795 16.770 -6.775 1.00 42.47 279 LYS A N 1
ATOM 2180 C CA . LYS A 1 279 ? 73.113 15.759 -5.772 1.00 43.77 279 LYS A CA 1
ATOM 2181 C C . LYS A 1 279 ? 71.972 15.502 -4.807 1.00 43.85 279 LYS A C 1
ATOM 2182 O O . LYS A 1 279 ? 71.143 16.378 -4.548 1.00 43.12 279 LYS A O 1
ATOM 2188 N N . VAL A 1 280 ? 71.961 14.300 -4.240 1.00 43.30 280 VAL A N 1
ATOM 2189 C CA . VAL A 1 280 ? 70.952 13.933 -3.260 1.00 44.43 280 VAL A CA 1
ATOM 2190 C C . VAL A 1 280 ? 71.519 14.198 -1.865 1.00 46.00 280 VAL A C 1
ATOM 2191 O O . VAL A 1 280 ? 72.591 13.698 -1.522 1.00 46.60 280 VAL A O 1
ATOM 2195 N N . TYR A 1 281 ? 70.818 15.012 -1.082 1.00 45.42 281 TYR A N 1
ATOM 2196 C CA . TYR A 1 281 ? 71.214 15.297 0.291 1.00 45.86 281 TYR A CA 1
ATOM 2197 C C . TYR A 1 281 ? 70.034 14.675 1.036 1.00 45.97 281 TYR A C 1
ATOM 2198 O O . TYR A 1 281 ? 69.039 15.345 1.313 1.00 45.48 281 TYR A O 1
ATOM 2207 N N . PRO A 1 282 ? 70.129 13.371 1.349 1.00 45.95 282 PRO A N 1
ATOM 2208 C CA . PRO A 1 282 ? 69.105 12.581 2.043 1.00 46.14 282 PRO A CA 1
ATOM 2209 C C . PRO A 1 282 ? 68.198 13.314 3.015 1.00 46.31 282 PRO A C 1
ATOM 2210 O O . PRO A 1 282 ? 68.616 13.698 4.104 1.00 45.88 282 PRO A O 1
ATOM 2214 N N . ASP A 1 283 ? 66.944 13.492 2.600 1.00 46.40 283 ASP A N 1
ATOM 2215 C CA . ASP A 1 283 ? 65.927 14.163 3.403 1.00 45.76 283 ASP A CA 1
ATOM 2216 C C . ASP A 1 283 ? 66.524 15.274 4.254 1.00 44.07 283 ASP A C 1
ATOM 2217 O O . ASP A 1 283 ? 66.287 15.341 5.464 1.00 42.40 283 ASP A O 1
ATOM 2222 N N . TRP A 1 284 ? 67.284 16.152 3.612 1.00 41.77 284 TRP A N 1
ATOM 2223 C CA . TRP A 1 284 ? 67.937 17.237 4.319 1.00 40.85 284 TRP A CA 1
ATOM 2224 C C . TRP A 1 284 ? 67.013 18.168 5.101 1.00 40.99 284 TRP A C 1
ATOM 2225 O O . TRP A 1 284 ? 67.452 18.786 6.065 1.00 42.53 284 TRP A O 1
ATOM 2236 N N . ARG A 1 285 ? 65.745 18.282 4.700 1.00 41.07 285 ARG A N 1
ATOM 2237 C CA . ARG A 1 285 ? 64.822 19.171 5.413 1.00 41.37 285 ARG A CA 1
ATOM 2238 C C . ARG A 1 285 ? 64.543 18.710 6.847 1.00 42.52 285 ARG A C 1
ATOM 2239 O O . ARG A 1 285 ? 64.024 19.475 7.663 1.00 42.43 285 ARG A O 1
ATOM 2247 N N . LYS A 1 286 ? 64.897 17.463 7.143 1.00 44.12 286 LYS A N 1
ATOM 2248 C CA . LYS A 1 286 ? 64.699 16.888 8.474 1.00 45.99 286 LYS A CA 1
ATOM 2249 C C . LYS A 1 286 ? 66.037 16.638 9.181 1.00 47.14 286 LYS A C 1
ATOM 2250 O O . LYS A 1 286 ? 66.071 16.186 10.325 1.00 48.49 286 LYS A O 1
ATOM 2256 N N . ASP A 1 287 ? 67.130 16.937 8.495 1.00 46.41 287 ASP A N 1
ATOM 2257 C CA . ASP A 1 287 ? 68.482 16.734 9.022 1.00 47.91 287 ASP A CA 1
ATOM 2258 C C . ASP A 1 287 ? 69.051 18.029 9.620 1.00 47.70 287 ASP A C 1
ATOM 2259 O O . ASP A 1 287 ? 69.484 18.914 8.883 1.00 46.46 287 ASP A O 1
ATOM 2264 N N . PRO A 1 288 ? 69.066 18.154 10.964 1.00 48.46 288 PRO A N 1
ATOM 2265 C CA . PRO A 1 288 ? 69.594 19.362 11.615 1.00 48.91 288 PRO A CA 1
ATOM 2266 C C . PRO A 1 288 ? 71.005 19.718 11.156 1.00 48.01 288 PRO A C 1
ATOM 2267 O O . PRO A 1 288 ? 71.353 20.889 11.030 1.00 47.23 288 PRO A O 1
ATOM 2271 N N . GLU A 1 289 ? 71.820 18.699 10.909 1.00 49.10 289 GLU A N 1
ATOM 2272 C CA . GLU A 1 289 ? 73.191 18.918 10.460 1.00 48.57 289 GLU A CA 1
ATOM 2273 C C . GLU A 1 289 ? 73.177 19.457 9.036 1.00 46.52 289 GLU A C 1
ATOM 2274 O O . GLU A 1 289 ? 73.927 20.374 8.693 1.00 44.06 289 GLU A O 1
ATOM 2280 N N . ALA A 1 290 ? 72.323 18.870 8.202 1.00 44.88 290 ALA A N 1
ATOM 2281 C CA . ALA A 1 290 ? 72.221 19.314 6.813 1.00 43.22 290 ALA A CA 1
ATOM 2282 C C . ALA A 1 290 ? 71.780 20.775 6.803 1.00 41.15 290 ALA A C 1
ATOM 2283 O O . ALA A 1 290 ? 72.353 21.596 6.095 1.00 41.59 290 ALA A O 1
ATOM 2285 N N . LEU A 1 291 ? 70.775 21.107 7.606 1.00 41.50 291 LEU A N 1
ATOM 2286 C CA . LEU A 1 291 ? 70.302 22.490 7.632 1.00 42.51 291 LEU A CA 1
ATOM 2287 C C . LEU A 1 291 ? 71.436 23.460 7.961 1.00 43.53 291 LEU A C 1
ATOM 2288 O O . LEU A 1 291 ? 71.557 24.518 7.338 1.00 42.88 291 LEU A O 1
ATOM 2293 N N . ARG A 1 292 ? 72.285 23.103 8.924 1.00 44.49 292 ARG A N 1
ATOM 2294 C CA . ARG A 1 292 ? 73.394 23.988 9.269 1.00 45.61 292 ARG A CA 1
ATOM 2295 C C . ARG A 1 292 ? 74.384 24.109 8.111 1.00 43.90 292 ARG A C 1
ATOM 2296 O O . ARG A 1 292 ? 74.864 25.200 7.814 1.00 43.54 292 ARG A O 1
ATOM 2304 N N . GLU A 1 293 ? 74.676 23.000 7.443 1.00 43.73 293 GLU A N 1
ATOM 2305 C CA . GLU A 1 293 ? 75.590 23.032 6.298 1.00 44.55 293 GLU A CA 1
ATOM 2306 C C . GLU A 1 293 ? 75.056 23.916 5.170 1.00 43.74 293 GLU A C 1
ATOM 2307 O O . GLU A 1 293 ? 75.814 24.615 4.482 1.00 42.00 293 GLU A O 1
ATOM 2313 N N . LEU A 1 294 ? 73.744 23.858 4.972 1.00 41.99 294 LEU A N 1
ATOM 2314 C CA . LEU A 1 294 ? 73.101 24.608 3.903 1.00 41.62 294 LEU A CA 1
ATOM 2315 C C . LEU A 1 294 ? 72.844 26.070 4.236 1.00 43.16 294 LEU A C 1
ATOM 2316 O O . LEU A 1 294 ? 72.400 26.832 3.385 1.00 43.62 294 LEU A O 1
ATOM 2321 N N . GLY A 1 295 ? 73.114 26.467 5.475 1.00 43.09 295 GLY A N 1
ATOM 2322 C CA . GLY A 1 295 ? 72.921 27.860 5.837 1.00 42.31 295 GLY A CA 1
ATOM 2323 C C . GLY A 1 295 ? 71.633 28.212 6.553 1.00 41.82 295 GLY A C 1
ATOM 2324 O O . GLY A 1 295 ? 71.378 29.383 6.801 1.00 44.88 295 GLY A O 1
ATOM 2325 N N . TYR A 1 296 ? 70.820 27.215 6.873 1.00 41.39 296 TYR A N 1
ATOM 2326 C CA . TYR A 1 296 ? 69.571 27.446 7.587 1.00 44.65 296 TYR A CA 1
ATOM 2327 C C . TYR A 1 296 ? 69.913 27.202 9.050 1.00 48.88 296 TYR A C 1
ATOM 2328 O O . TYR A 1 296 ? 69.334 26.338 9.713 1.00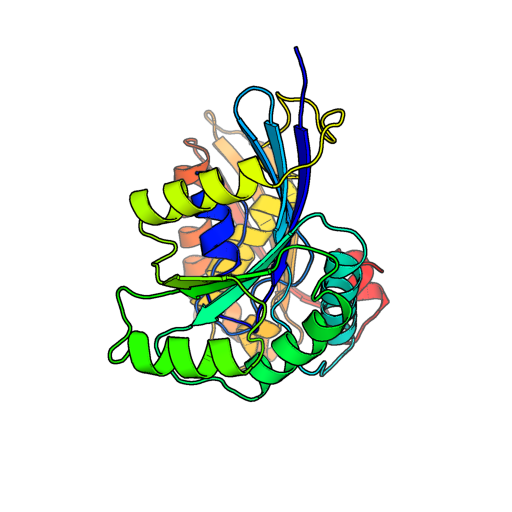 48.13 296 TYR A O 1
ATOM 2337 N N . ARG A 1 297 ? 70.847 28.004 9.548 1.00 54.27 297 ARG A N 1
ATOM 2338 C CA . ARG A 1 297 ? 71.337 27.845 10.907 1.00 60.42 297 ARG A CA 1
ATOM 2339 C C . ARG A 1 297 ? 70.796 28.742 12.004 1.00 63.16 297 ARG A C 1
ATOM 2340 O O . ARG A 1 297 ? 70.799 29.977 11.913 1.00 62.38 297 ARG A O 1
ATOM 2348 N N . SER A 1 298 ? 70.364 28.060 13.059 1.00 67.01 298 SER A N 1
ATOM 2349 C CA . SER A 1 298 ? 69.806 28.637 14.267 1.00 70.26 298 SER A CA 1
ATOM 2350 C C . SER A 1 298 ? 69.126 27.470 14.981 1.00 71.86 298 SER A C 1
ATOM 2351 O O . SER A 1 298 ? 69.529 27.159 16.127 1.00 73.02 298 SER A O 1
#

Sequence (296 aa):
EKTYSGFVAIVGKPNVGKSTLLNNLLGVKVAPISPRPQTTRKRLRGILTEGRRQIVFVDTPGLHKPMDALGEFMDQEVYEALADVNAVVWVVDLRHPPTPEDELVARALKPLVGKVPILLVGNKLDAAKYPEEAMKAYHELLPEAEPRMLSALDERQVAELKADLLALMPEGPFFYPEDYAKSDQTFGEWVAEILREEAMKRLWHEVPYAVATKVEEVAERENGVLYIKAILYVERPSQKAIVIGEGGRKIKEIGQATRKQLEALLGKKVYLDLEVKVYPDWRKDPEALRELGYRS

Radius of gyration: 19.6 Å; Cα contacts (8 Å, |Δi|>4): 604; chains: 1; bounding box: 52×57×42 Å

Organism: Thermus thermophilus (strain ATCC 27634 / DSM 579 / HB8) (NCBI:txid300852)

Solvent-accessible surface area: 14082 Å² total; per-residue (Å²): 189,117,32,56,6,0,28,0,0,0,3,0,20,10,50,0,14,13,12,23,1,0,12,61,5,11,64,57,44,10,0,7,51,14,79,25,71,28,17,16,2,77,88,21,97,0,6,11,46,81,59,113,58,0,0,0,0,7,0,0,1,7,16,20,153,31,152,29,33,0,0,99,13,1,51,52,5,5,167,77,6,21,77,126,21,47,0,0,0,0,0,0,1,1,123,50,92,35,43,104,64,0,82,57,1,4,152,36,0,104,84,23,37,83,169,16,57,11,6,0,0,0,5,47,51,105,46,15,171,149,14,114,120,6,15,139,35,0,48,116,41,0,84,110,5,86,57,38,60,2,9,2,129,55,150,206,53,5,45,105,0,46,57,58,0,13,77,66,6,60,109,17,113,44,123,21,80,111,125,83,66,91,12,61,41,82,81,22,84,29,0,8,42,2,1,2,5,12,0,0,84,59,3,150,160,85,3,0,57,3,0,0,15,71,25,100,83,61,38,120,96,106,121,49,10,18,27,0,30,0,9,0,24,0,21,116,98,75,1,70,65,97,0,51,22,149,74,12,167,48,24,130,73,0,11,91,18,0,65,114,34,0,42,86,75,55,69,102,122,6,100,26,54,38,68,12,65,45,51,91,68,0,20,147,47,86,126,0,12,112,101,23,14,22,135,85

Secondary structure (DSSP, 8-state):
---EEEEEEEE-STTSSHHHHHHHHHTS--S---SSS----S-EEEEEEETTEEEEEEE-PPP----SHHHHHHHHHHHHHTSS-SEEEEEEETTS---HHHHHHHHHHGGGTTTS-EEEEEE-GGG-SSHHHHHHHHHHTSTTSEEEE--TT-HHHHHHHHHHHHTTPPB---SS-TT--SBSS-HHHHHHHHHHHHHHHT--TTHHHH-EEEEEEEEEETTTEEEEEEEEEESSHHHHHHHH-GGGHHHHHHHHHHHHHHHHHHTSEEEEEEEEEE-TTGGG-HHHHHHHT---

InterPro domains:
  IPR004044 K Homology domain, type 2 [PF07650] (208-285)
  IPR004044 K Homology domain, type 2 [PS50823] (205-282)
  IPR005225 Small GTP-binding domain [TIGR00231] (7-135)
  IPR005662 GTPase Era-like [MF_00367] (5-296)
  IPR005662 GTPase Era-like [PTHR42698] (3-293)
  IPR005662 GTPase Era-like [TIGR00436] (8-279)
  IPR006073 GTP binding domain [PF01926] (10-126)
  IPR006073 GTP binding domain [PR00326] (10-30)
  IPR006073 GTP binding domain [PR00326] (77-95)
  IPR009019 K homology domain superfamily, prokaryotic type [SSF54814] (184-297)
  IPR015946 K homology domain-like, alpha/beta [G3DSA:3.30.300.20] (185-301)
  IPR027417 P-loop containing nucleoside triphosphate hydrolase [G3DSA:3.40.50.300] (1-184)
  IPR027417 P-loop containing nucleoside triphosphate hydrolase [SSF52540] (10-205)
  IPR030388 Era-type guanine nucleotide-binding (G) domain [PS51713] (6-173)
  IPR030388 Era-type guanine nucleotide-binding (G) domain [cd04163] (5-171)

CATH classification: 3.40.50.300 (+1 more: 3.30.300.20)

B-factor: mean 41.86, std 10.06, range [24.98, 84.7]

GO terms:
  GO:0070181 small ribosomal subunit rRNA binding (F, IDA)
  GO:0043024 ribosomal small subunit binding (F, IDA)
  GO:0000028 ribosomal small subunit assembly (P, IDA)